Protein AF-A0A6A6NEJ1-F1 (afdb_monomer_lite)

Sequence (328 aa):
MEPLTYTPPGTFCGCVWPIQVKLCLGVVTCSFFTLVTELAEEIATSVAVNHSQVRIMGTNAASQQLEKSTVLINLVPLGVKFSDTTALSIYKKFWNRQVLIKASLFGTYKVLYVHYPGLPPSPPSPLSISTIDDEPYPGRDNNGRTDKPLGVDAPRRKKDSLGGSMMAVIILSSFTALVICMAVAWLFLLKCRNCVHQPLQVPQASVTSPAKPSGTAGPVIFGGIPSSSSMSFSSGAMTYAGSAKVFTLNDIERATNEFDSSRILGKGGFGVVYSGQLDDGRKVAVKVLKRDDQHGSREFLAEVEMLGRLHHRNLVKLTGFCTGISAA

Organism: Hevea brasiliensis (NCBI:txid3981)

Structure (mmCIF, N/CA/C/O backbone):
data_AF-A0A6A6NEJ1-F1
#
_entry.id   AF-A0A6A6NEJ1-F1
#
loop_
_atom_site.group_PDB
_atom_site.id
_atom_site.type_symbol
_atom_site.label_atom_id
_atom_site.label_alt_id
_atom_site.label_comp_id
_atom_site.label_asym_id
_atom_site.label_entity_id
_atom_site.label_seq_id
_atom_site.pdbx_PDB_ins_code
_atom_site.Cartn_x
_atom_site.Cartn_y
_atom_site.Cartn_z
_atom_site.occupancy
_atom_site.B_iso_or_equiv
_atom_site.auth_seq_id
_atom_site.auth_comp_id
_atom_site.auth_asym_id
_atom_site.auth_atom_id
_atom_site.pdbx_PDB_model_num
ATOM 1 N N . MET A 1 1 ? 2.870 -21.693 -8.774 1.00 45.59 1 MET A N 1
ATOM 2 C CA . MET A 1 1 ? 2.208 -20.980 -9.890 1.00 45.59 1 MET A CA 1
ATOM 3 C C . MET A 1 1 ? 3.005 -19.729 -10.179 1.00 45.59 1 MET A C 1
ATOM 5 O O . MET A 1 1 ? 3.433 -19.070 -9.241 1.00 45.59 1 MET A O 1
ATOM 9 N N . GLU A 1 2 ? 3.269 -19.440 -11.442 1.00 55.91 2 GLU A N 1
ATOM 10 C CA . GLU A 1 2 ? 4.062 -18.274 -11.815 1.00 55.91 2 GLU A CA 1
ATOM 11 C C . GLU A 1 2 ? 3.201 -16.991 -11.740 1.00 55.91 2 GLU A C 1
ATOM 13 O O . GLU A 1 2 ? 2.003 -17.060 -12.030 1.00 55.91 2 GLU A O 1
ATOM 18 N N . PRO A 1 3 ? 3.735 -15.832 -11.300 1.00 64.38 3 PRO A N 1
ATOM 19 C CA . PRO A 1 3 ? 2.895 -14.684 -10.969 1.00 64.38 3 PRO A CA 1
ATOM 20 C C . PRO A 1 3 ? 2.401 -13.965 -12.231 1.00 64.38 3 PRO A C 1
ATOM 22 O O . PRO A 1 3 ? 3.139 -13.222 -12.875 1.00 64.38 3 PRO A O 1
ATOM 25 N N . LEU A 1 4 ? 1.123 -14.152 -12.553 1.00 79.56 4 LEU A N 1
ATOM 26 C CA . LEU A 1 4 ? 0.417 -13.428 -13.610 1.00 79.56 4 LEU A CA 1
ATOM 27 C C . LEU A 1 4 ? -0.312 -12.198 -13.047 1.00 79.56 4 LEU A C 1
ATOM 29 O O . LEU A 1 4 ? -0.742 -12.184 -11.894 1.00 79.56 4 LEU A O 1
ATOM 33 N N . THR A 1 5 ? -0.482 -11.164 -13.874 1.00 83.06 5 THR A N 1
ATOM 34 C CA . THR A 1 5 ? -1.318 -9.989 -13.568 1.00 83.06 5 THR A CA 1
ATOM 35 C C . THR A 1 5 ? -2.204 -9.621 -14.756 1.00 83.06 5 THR A C 1
ATOM 37 O O . THR A 1 5 ? -1.945 -10.044 -15.879 1.00 83.06 5 THR A O 1
ATOM 40 N N . TYR A 1 6 ? -3.242 -8.818 -14.531 1.00 83.19 6 TYR A N 1
ATOM 41 C CA . TYR A 1 6 ? -4.135 -8.357 -15.595 1.00 83.19 6 TYR A CA 1
ATOM 42 C C . TYR A 1 6 ? -3.485 -7.277 -16.465 1.00 83.19 6 TYR A C 1
ATOM 44 O O . TYR A 1 6 ? -2.701 -6.453 -15.977 1.00 83.19 6 TYR A O 1
ATOM 52 N N . THR A 1 7 ? -3.865 -7.244 -17.740 1.00 82.88 7 THR A N 1
ATOM 53 C CA . THR A 1 7 ? -3.434 -6.223 -18.699 1.00 82.88 7 THR A CA 1
ATOM 54 C C . THR A 1 7 ? -3.785 -4.785 -18.262 1.00 82.88 7 THR A C 1
ATOM 56 O O . THR A 1 7 ? -4.679 -4.562 -17.432 1.00 82.88 7 THR A O 1
ATOM 59 N N . PRO A 1 8 ? -3.059 -3.763 -18.759 1.00 81.31 8 PRO A N 1
AT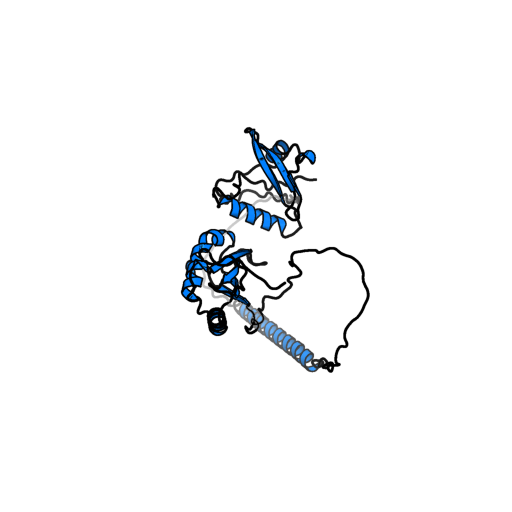OM 60 C CA . PRO A 1 8 ? -3.349 -2.361 -18.459 1.00 81.31 8 PRO A CA 1
ATOM 61 C C . PRO A 1 8 ? -4.727 -1.913 -18.983 1.00 81.31 8 PRO A C 1
ATOM 63 O O . PRO A 1 8 ? -5.197 -2.435 -19.999 1.00 81.31 8 PRO A O 1
ATOM 66 N N . PRO A 1 9 ? -5.366 -0.907 -18.354 1.00 78.44 9 PRO A N 1
ATOM 67 C CA . PRO A 1 9 ? -6.593 -0.312 -18.882 1.00 78.44 9 PRO A CA 1
ATOM 68 C C . PRO A 1 9 ? -6.420 0.160 -20.335 1.00 78.44 9 PRO A C 1
ATOM 70 O O . PRO A 1 9 ? -5.394 0.748 -20.673 1.00 78.44 9 PRO A O 1
ATOM 73 N N . GLY A 1 10 ? -7.424 -0.085 -21.184 1.00 77.12 10 GLY A N 1
ATOM 74 C CA . GLY A 1 10 ? -7.401 0.301 -22.604 1.00 77.12 10 GLY A CA 1
ATOM 75 C C . GLY A 1 10 ? -6.749 -0.715 -23.552 1.00 77.12 10 GLY A C 1
ATOM 76 O O . GLY A 1 10 ? -6.555 -0.404 -24.722 1.00 77.12 10 GLY A O 1
ATOM 77 N N . THR A 1 11 ? -6.427 -1.922 -23.074 1.00 79.81 11 THR A N 1
ATOM 78 C CA . THR A 1 11 ? -5.895 -3.032 -23.890 1.00 79.81 11 THR A CA 1
ATOM 79 C C . THR A 1 11 ? -6.808 -4.265 -23.829 1.00 79.81 11 THR A C 1
ATOM 81 O O . THR A 1 11 ? -7.808 -4.268 -23.108 1.00 79.81 11 THR A O 1
ATOM 84 N N . PHE A 1 12 ? -6.497 -5.315 -24.599 1.00 81.38 12 PHE A N 1
ATOM 85 C CA . PHE A 1 12 ? -7.250 -6.575 -24.562 1.00 81.38 12 PHE A CA 1
ATOM 86 C C . PHE A 1 12 ? -7.199 -7.210 -23.168 1.00 81.38 12 PHE A C 1
ATOM 88 O O . PHE A 1 12 ? -6.154 -7.201 -22.521 1.00 81.38 12 PHE A O 1
ATOM 95 N N . CYS A 1 13 ? -8.314 -7.779 -22.703 1.00 82.69 13 CYS A N 1
ATOM 96 C CA . CYS A 1 13 ? -8.359 -8.478 -21.420 1.00 82.69 13 CYS A CA 1
ATOM 97 C C . CYS A 1 13 ? -7.486 -9.738 -21.480 1.00 82.69 13 CYS A C 1
ATOM 99 O O . CYS A 1 13 ? -7.646 -10.566 -22.376 1.00 82.69 13 CYS A O 1
ATOM 101 N N . GLY A 1 14 ? -6.562 -9.883 -20.534 1.00 82.88 14 GLY A N 1
ATOM 102 C CA . GLY A 1 14 ? -5.706 -11.057 -20.460 1.00 82.88 14 GLY A CA 1
ATOM 103 C C . GLY A 1 14 ? -4.799 -11.053 -19.240 1.00 82.88 14 GLY A C 1
ATOM 104 O O . GLY A 1 14 ? -4.699 -10.059 -18.516 1.00 82.88 14 GLY A O 1
ATOM 105 N N . CYS A 1 15 ? -4.133 -12.185 -19.038 1.00 86.88 15 CYS A N 1
ATOM 106 C CA . CYS A 1 15 ? -3.092 -12.359 -18.036 1.00 86.88 15 CYS A CA 1
ATOM 107 C C . CYS A 1 15 ? -1.723 -12.197 -18.698 1.00 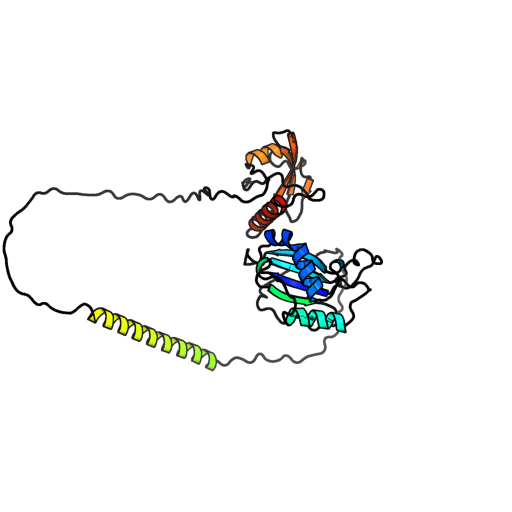86.88 15 CYS A C 1
ATOM 109 O O . CYS A 1 15 ? -1.441 -12.821 -19.720 1.00 86.88 15 CYS A O 1
ATOM 111 N N . VAL A 1 16 ? -0.874 -11.365 -18.109 1.00 90.44 16 VAL A N 1
ATOM 112 C CA . VAL A 1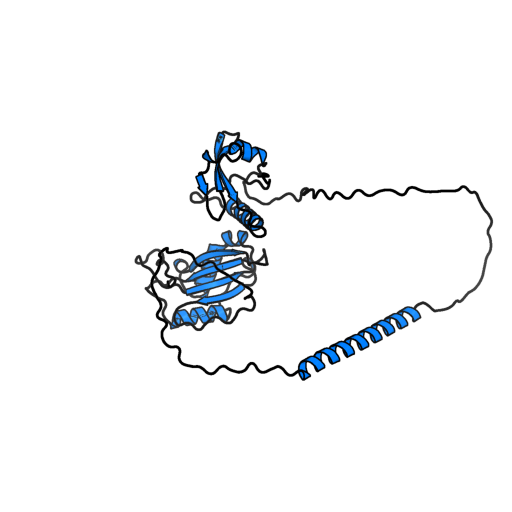 16 ? 0.465 -11.051 -18.607 1.00 90.44 16 VAL A CA 1
ATOM 113 C C . VAL A 1 16 ? 1.500 -11.197 -17.508 1.00 90.44 16 VAL A C 1
ATOM 115 O O . VAL A 1 16 ? 1.181 -11.223 -16.318 1.00 90.44 16 VAL A O 1
ATOM 118 N N . TRP A 1 17 ? 2.754 -11.257 -17.934 1.00 89.06 17 TRP A N 1
ATOM 119 C CA . TRP A 1 17 ? 3.913 -11.384 -17.068 1.00 89.06 17 TRP A CA 1
ATOM 120 C C . TRP A 1 17 ? 4.460 -10.013 -16.672 1.00 89.06 17 TRP A C 1
ATOM 122 O O . TRP A 1 17 ? 5.022 -9.323 -17.531 1.00 89.06 17 TRP A O 1
ATOM 132 N N . PRO A 1 18 ? 4.317 -9.587 -15.404 1.00 94.69 18 PRO A N 1
ATOM 133 C CA . PRO A 1 18 ? 4.895 -8.334 -14.962 1.00 94.69 18 PRO A CA 1
ATOM 134 C C . PRO A 1 18 ? 6.376 -8.494 -14.613 1.00 94.69 18 PRO A C 1
ATOM 136 O O . PRO A 1 18 ? 6.803 -9.535 -14.115 1.00 94.69 18 PRO A O 1
ATOM 139 N N . ILE A 1 19 ? 7.149 -7.421 -14.781 1.00 95.62 19 ILE A N 1
ATOM 140 C CA . ILE A 1 19 ? 8.431 -7.295 -14.078 1.00 95.62 19 ILE A CA 1
ATOM 141 C C . ILE A 1 19 ? 8.099 -6.888 -12.645 1.00 95.62 19 ILE A C 1
ATOM 143 O O . ILE A 1 19 ? 7.526 -5.819 -12.417 1.00 95.62 19 ILE A O 1
ATOM 147 N N . GLN A 1 20 ? 8.446 -7.743 -11.688 1.00 95.38 20 GLN A N 1
ATOM 148 C CA . GLN A 1 20 ? 8.229 -7.485 -10.271 1.00 95.38 20 GLN A CA 1
ATOM 149 C C . GLN A 1 20 ? 9.443 -6.772 -9.691 1.00 95.38 20 GLN A C 1
ATOM 151 O O . GLN A 1 20 ? 10.573 -7.252 -9.789 1.00 95.38 20 GLN A O 1
ATOM 156 N N . VAL A 1 21 ? 9.210 -5.632 -9.056 1.00 95.94 21 VAL A N 1
ATOM 157 C CA . VAL A 1 21 ? 10.248 -4.835 -8.409 1.00 95.94 21 VAL A CA 1
ATOM 158 C C . VAL A 1 21 ? 9.853 -4.621 -6.961 1.00 95.94 21 VAL A C 1
ATOM 160 O O . VAL A 1 21 ? 8.751 -4.156 -6.676 1.00 95.94 21 VAL A O 1
ATOM 163 N N . LYS A 1 22 ? 10.762 -4.929 -6.036 1.00 94.38 22 LYS A N 1
ATOM 164 C CA . LYS A 1 22 ? 10.563 -4.643 -4.614 1.00 94.38 22 LYS A CA 1
ATOM 165 C C . LYS A 1 22 ? 11.576 -3.609 -4.155 1.00 94.38 22 LYS A C 1
ATOM 167 O O . LYS A 1 22 ? 12.785 -3.833 -4.242 1.00 94.38 22 LYS A O 1
ATOM 172 N N . LEU A 1 23 ? 11.077 -2.476 -3.674 1.00 94.69 23 LEU A N 1
ATOM 173 C CA . LEU A 1 23 ? 11.882 -1.352 -3.200 1.00 94.69 23 LEU A CA 1
ATOM 174 C C . LEU A 1 23 ? 11.705 -1.169 -1.695 1.00 94.69 23 LEU A C 1
ATOM 176 O O . LEU A 1 23 ? 10.623 -1.385 -1.163 1.00 94.69 23 LEU A O 1
ATOM 180 N N . CYS A 1 24 ? 12.759 -0.735 -1.016 1.00 92.81 24 CYS A N 1
ATOM 181 C CA . CYS A 1 24 ? 12.710 -0.203 0.341 1.00 92.81 24 CYS A CA 1
ATOM 182 C C . CYS A 1 24 ? 12.915 1.312 0.249 1.00 92.81 24 CYS A C 1
ATOM 184 O O . CYS A 1 24 ? 13.959 1.752 -0.234 1.00 92.81 24 CYS A O 1
ATOM 186 N N . LEU A 1 25 ? 11.918 2.087 0.665 1.00 93.06 25 LEU A N 1
ATOM 187 C CA . LEU A 1 25 ? 11.886 3.548 0.638 1.00 93.06 25 LEU A CA 1
ATOM 188 C C . LEU A 1 25 ? 12.082 4.109 2.050 1.00 93.06 25 LEU A C 1
ATOM 190 O O . LEU A 1 25 ? 11.656 3.494 3.028 1.00 93.06 25 LEU A O 1
ATOM 194 N N . GLY A 1 26 ? 12.684 5.291 2.149 1.00 90.38 26 GLY A N 1
ATOM 195 C CA . GLY A 1 26 ? 12.891 6.040 3.392 1.00 90.38 26 GLY A CA 1
ATOM 196 C C . GLY A 1 26 ? 11.690 6.893 3.796 1.00 90.38 26 GLY A C 1
ATOM 197 O O . GLY A 1 26 ? 11.873 8.031 4.212 1.00 90.38 26 GLY A O 1
ATOM 198 N N . VAL A 1 27 ? 10.480 6.371 3.607 1.00 87.88 27 VAL A N 1
ATOM 199 C CA . VAL A 1 27 ? 9.219 7.019 3.981 1.00 87.88 27 VAL A CA 1
ATOM 200 C C . VAL A 1 27 ? 8.386 6.050 4.813 1.00 87.88 27 VAL A C 1
ATOM 202 O O . VAL A 1 27 ? 8.400 4.840 4.565 1.00 87.88 27 VAL A O 1
ATOM 205 N N . VAL A 1 28 ? 7.647 6.571 5.792 1.00 83.50 28 VAL A N 1
ATOM 206 C CA . VAL A 1 28 ? 6.709 5.794 6.615 1.00 83.50 28 VAL A CA 1
ATOM 207 C C . VAL A 1 28 ? 5.537 5.314 5.749 1.00 83.50 28 VAL A C 1
ATOM 209 O O . VAL A 1 28 ? 5.102 6.000 4.823 1.00 83.50 28 VAL A O 1
ATOM 212 N N . THR A 1 29 ? 5.005 4.129 6.044 1.00 80.19 29 THR A N 1
ATOM 213 C CA . THR A 1 29 ? 4.006 3.446 5.200 1.00 80.19 29 THR A CA 1
ATOM 214 C C . THR A 1 29 ? 2.701 4.219 5.072 1.00 80.19 29 THR A C 1
ATOM 216 O O . THR A 1 29 ? 2.117 4.261 3.996 1.00 80.19 29 THR A O 1
ATOM 219 N N . CYS A 1 30 ? 2.280 4.894 6.135 1.00 71.81 30 CYS A N 1
ATOM 220 C CA . CYS A 1 30 ? 1.098 5.747 6.156 1.00 71.81 30 CYS A CA 1
ATOM 221 C C . CYS A 1 30 ? 1.202 6.951 5.201 1.00 71.81 30 CYS A C 1
ATOM 223 O O . CYS A 1 30 ? 0.263 7.221 4.455 1.00 71.81 30 CYS A O 1
ATOM 225 N N . SER A 1 31 ? 2.343 7.645 5.188 1.00 79.50 31 SER A N 1
ATOM 226 C CA . SER A 1 31 ? 2.607 8.787 4.307 1.00 79.50 31 SER A CA 1
ATOM 227 C C . SER A 1 31 ? 2.804 8.346 2.864 1.00 79.50 31 SER A C 1
ATOM 229 O O . SER A 1 31 ? 2.493 9.084 1.938 1.00 79.50 31 SER A O 1
ATOM 231 N N . PHE A 1 32 ? 3.287 7.122 2.651 1.00 86.12 32 PHE A N 1
ATOM 232 C CA . PHE A 1 32 ? 3.451 6.589 1.308 1.00 86.12 32 PHE A CA 1
ATOM 233 C C . PHE A 1 32 ? 2.122 6.484 0.544 1.00 86.12 32 PHE A C 1
ATOM 235 O O . PHE A 1 32 ? 2.110 6.709 -0.663 1.00 86.12 32 PHE A O 1
ATOM 242 N N . PHE A 1 33 ? 1.002 6.182 1.211 1.00 80.38 33 PHE A N 1
ATOM 243 C CA . PHE A 1 33 ? -0.292 6.023 0.531 1.00 80.38 33 PHE A CA 1
ATOM 244 C C . PHE A 1 33 ? -0.736 7.275 -0.232 1.00 80.38 33 PHE A C 1
ATOM 246 O O . PHE A 1 33 ? -1.392 7.152 -1.263 1.00 80.38 33 PHE A O 1
ATOM 253 N N . THR A 1 34 ? -0.349 8.467 0.231 1.00 83.69 34 THR A N 1
ATOM 254 C CA . THR A 1 34 ? -0.645 9.726 -0.467 1.00 83.69 34 THR A CA 1
ATOM 255 C C . THR A 1 34 ? 0.334 10.032 -1.600 1.00 83.69 34 THR A C 1
ATOM 257 O O . THR A 1 34 ? 0.112 10.996 -2.313 1.00 83.69 34 THR A O 1
ATOM 260 N N . LEU A 1 35 ? 1.406 9.245 -1.747 1.00 90.25 35 LEU A N 1
ATOM 261 C CA . LEU A 1 35 ? 2.489 9.432 -2.722 1.00 90.25 35 LEU A CA 1
ATOM 262 C C . LEU A 1 35 ? 2.535 8.318 -3.786 1.00 90.25 35 LEU A C 1
ATOM 264 O O . LEU A 1 35 ? 3.505 8.192 -4.537 1.00 90.25 35 LEU A O 1
ATOM 268 N N . VAL A 1 36 ? 1.525 7.443 -3.810 1.00 91.38 36 VAL A N 1
ATOM 269 C CA . VAL A 1 36 ? 1.462 6.272 -4.702 1.00 91.38 36 VAL A CA 1
ATOM 270 C C . VAL A 1 36 ? 1.506 6.690 -6.172 1.00 91.38 36 VAL A C 1
ATOM 272 O O . VAL A 1 36 ? 2.217 6.067 -6.962 1.00 91.38 36 VAL A O 1
ATOM 275 N N . THR A 1 37 ? 0.758 7.734 -6.531 1.00 92.25 37 THR A N 1
ATOM 276 C CA . THR A 1 37 ? 0.656 8.236 -7.907 1.00 92.25 37 THR A CA 1
ATOM 277 C C . THR A 1 37 ? 1.977 8.855 -8.352 1.00 92.25 37 THR A C 1
ATOM 279 O O . THR A 1 37 ? 2.480 8.548 -9.428 1.00 92.25 37 THR A O 1
ATOM 282 N N . GLU A 1 38 ? 2.589 9.651 -7.480 1.00 94.94 38 GLU A N 1
ATOM 283 C CA . GLU A 1 38 ? 3.869 10.314 -7.704 1.00 94.94 38 GLU A CA 1
ATOM 284 C C . GLU A 1 38 ? 4.987 9.285 -7.900 1.00 94.94 38 GLU A C 1
ATOM 286 O O . GLU A 1 38 ? 5.781 9.407 -8.831 1.00 94.94 38 GLU A O 1
ATOM 291 N N . LEU A 1 39 ? 5.025 8.223 -7.080 1.00 95.56 39 LEU A N 1
ATOM 292 C CA . LEU A 1 39 ? 6.002 7.148 -7.268 1.00 95.56 39 LEU A CA 1
ATOM 293 C C . LEU A 1 39 ? 5.792 6.448 -8.616 1.00 95.56 39 LEU A C 1
ATOM 295 O O . LEU A 1 39 ? 6.761 6.149 -9.318 1.00 95.56 39 LEU A O 1
ATOM 299 N N . ALA A 1 40 ? 4.539 6.148 -8.964 1.00 95.81 40 ALA A N 1
ATOM 300 C CA . ALA A 1 40 ? 4.218 5.474 -10.214 1.00 95.81 40 ALA A CA 1
ATOM 301 C C . ALA A 1 40 ? 4.654 6.308 -11.430 1.00 95.81 40 ALA A C 1
ATOM 303 O O . ALA A 1 40 ? 5.238 5.757 -12.363 1.00 95.81 40 ALA A O 1
ATOM 304 N N . GLU A 1 41 ? 4.449 7.626 -11.394 1.00 96.00 41 GLU A N 1
ATOM 305 C CA . GLU A 1 41 ? 4.878 8.570 -12.430 1.00 96.00 41 GLU A CA 1
ATOM 306 C C . GLU A 1 41 ? 6.408 8.665 -12.554 1.00 96.00 41 GLU A C 1
ATOM 308 O O . GLU A 1 41 ? 6.951 8.590 -13.663 1.00 96.00 41 GLU A O 1
ATOM 313 N N . GLU A 1 42 ? 7.122 8.762 -11.431 1.00 96.19 42 GLU A N 1
ATOM 314 C CA . GLU A 1 42 ? 8.589 8.829 -11.406 1.00 96.19 42 GLU A CA 1
ATOM 315 C C . GLU A 1 42 ? 9.235 7.550 -11.959 1.00 96.19 42 GLU A C 1
ATOM 317 O O . GLU A 1 42 ? 10.175 7.604 -12.765 1.00 96.19 42 GLU A O 1
ATOM 322 N N . ILE A 1 43 ? 8.687 6.388 -11.591 1.00 97.12 43 ILE A N 1
ATOM 323 C CA . ILE A 1 43 ? 9.120 5.096 -12.126 1.00 97.12 43 ILE A CA 1
ATOM 324 C C . ILE A 1 43 ? 8.802 5.003 -13.618 1.00 97.12 43 ILE A C 1
ATOM 326 O O . ILE A 1 43 ? 9.695 4.652 -14.391 1.00 97.12 43 ILE A O 1
ATOM 330 N N . ALA A 1 44 ? 7.570 5.330 -14.027 1.00 96.69 44 ALA A N 1
ATOM 331 C CA . ALA A 1 44 ? 7.125 5.266 -15.420 1.00 96.69 44 ALA A CA 1
ATOM 332 C C . ALA A 1 44 ? 8.048 6.081 -16.335 1.00 96.69 44 ALA A C 1
ATOM 334 O O . ALA A 1 44 ? 8.579 5.561 -17.321 1.00 96.69 44 ALA A O 1
ATOM 335 N N . THR A 1 45 ? 8.330 7.320 -15.932 1.00 96.69 45 THR A N 1
ATOM 336 C CA . THR A 1 45 ? 9.229 8.237 -16.640 1.00 96.69 45 THR A CA 1
ATOM 337 C C . THR A 1 45 ? 10.650 7.677 -16.715 1.00 96.69 45 THR A C 1
ATOM 339 O O . THR A 1 45 ? 11.246 7.616 -17.790 1.00 96.69 45 THR A O 1
ATOM 342 N N . SER A 1 46 ? 11.189 7.191 -15.594 1.00 95.62 46 SER A N 1
ATOM 343 C CA . SER A 1 46 ? 12.562 6.677 -15.526 1.00 95.62 46 SER A CA 1
ATOM 344 C C . SER A 1 46 ? 12.786 5.417 -16.369 1.00 95.62 46 SER A C 1
ATOM 346 O O . SER A 1 46 ? 13.837 5.245 -17.000 1.00 95.62 46 SER A O 1
ATOM 348 N N . VAL A 1 47 ? 11.811 4.507 -16.393 1.00 96.19 47 VAL A N 1
ATOM 349 C CA . VAL A 1 47 ? 11.896 3.248 -17.150 1.00 96.19 47 VAL A CA 1
ATOM 350 C C . VAL A 1 47 ? 11.341 3.358 -18.573 1.00 96.19 47 VAL A C 1
ATOM 352 O O . VAL A 1 47 ? 11.505 2.410 -19.335 1.00 96.19 47 VAL A O 1
ATOM 355 N N . ALA A 1 48 ? 10.817 4.527 -18.960 1.00 94.81 48 ALA A N 1
ATOM 356 C CA . ALA A 1 48 ? 10.226 4.819 -20.267 1.00 94.81 48 ALA A CA 1
ATOM 357 C C . ALA A 1 48 ? 9.027 3.913 -20.612 1.00 94.81 48 ALA A C 1
ATOM 359 O O . ALA A 1 48 ? 8.963 3.320 -21.688 1.00 94.81 48 ALA A O 1
ATOM 360 N N . VAL A 1 49 ? 8.080 3.800 -19.679 1.00 94.50 49 VAL A N 1
ATOM 361 C CA . VAL A 1 49 ? 6.783 3.131 -19.880 1.00 94.50 49 VAL A CA 1
ATOM 362 C C . VAL A 1 49 ? 5.644 4.093 -19.547 1.00 94.50 49 VAL A C 1
ATOM 364 O O . VAL A 1 49 ? 5.859 5.110 -18.892 1.00 94.50 49 VAL A O 1
ATOM 367 N N . ASN A 1 50 ? 4.420 3.778 -19.968 1.00 93.19 50 ASN A N 1
ATOM 368 C CA . ASN A 1 50 ? 3.262 4.600 -19.620 1.00 93.19 50 ASN A CA 1
ATOM 369 C C . ASN A 1 50 ? 2.908 4.467 -18.133 1.00 93.19 50 ASN A C 1
ATOM 371 O O . ASN A 1 50 ? 3.060 3.397 -17.545 1.00 93.19 50 ASN A O 1
ATOM 375 N N . HIS A 1 51 ? 2.331 5.516 -17.540 1.00 91.56 51 HIS A N 1
ATOM 376 C CA . HIS A 1 51 ? 1.856 5.481 -16.150 1.00 91.56 51 HIS A CA 1
ATOM 377 C C . HIS A 1 51 ? 0.884 4.312 -15.888 1.00 91.56 51 HIS A C 1
ATOM 379 O O . HIS A 1 51 ? 0.974 3.640 -14.866 1.00 91.56 51 HIS A O 1
ATOM 385 N N . SER A 1 52 ? 0.010 3.983 -16.850 1.00 90.44 52 SER A N 1
ATOM 386 C CA . SER A 1 52 ? -0.930 2.848 -16.761 1.00 90.44 52 SER A CA 1
ATOM 387 C C . SER A 1 52 ? -0.260 1.469 -16.660 1.00 90.44 52 SER A C 1
ATOM 389 O O . SER A 1 52 ? -0.912 0.491 -16.286 1.00 90.44 52 SER A O 1
ATOM 391 N N . GLN A 1 53 ? 1.031 1.381 -16.988 1.00 94.12 53 GLN A N 1
ATOM 392 C CA . GLN A 1 53 ? 1.835 0.167 -16.906 1.00 94.12 53 GLN A CA 1
ATOM 393 C C . GLN A 1 53 ? 2.548 0.012 -15.560 1.00 94.12 53 GLN A C 1
ATOM 395 O O . GLN A 1 53 ? 3.140 -1.037 -15.327 1.00 94.12 53 GLN A O 1
ATOM 400 N N . VAL A 1 54 ? 2.507 1.006 -14.670 1.00 96.25 54 VAL A N 1
ATOM 401 C CA . VAL A 1 54 ? 3.114 0.917 -13.337 1.00 96.25 54 VAL A CA 1
ATOM 402 C C . VAL A 1 54 ? 2.017 0.694 -12.306 1.00 96.25 54 VAL A C 1
ATOM 404 O O . VAL A 1 54 ? 1.140 1.532 -12.118 1.00 96.25 54 VAL A O 1
ATOM 407 N N . ARG A 1 55 ? 2.053 -0.453 -11.624 1.00 92.56 55 ARG A N 1
ATOM 408 C CA . ARG A 1 55 ? 1.089 -0.794 -10.574 1.00 92.56 55 ARG A CA 1
ATOM 409 C C . ARG A 1 55 ? 1.789 -0.983 -9.242 1.00 92.56 55 ARG A C 1
ATOM 411 O O . ARG A 1 55 ? 2.612 -1.883 -9.090 1.00 92.56 55 ARG A O 1
ATOM 418 N N . ILE A 1 56 ? 1.417 -0.168 -8.265 1.00 93.62 56 ILE A N 1
ATOM 419 C CA . ILE A 1 56 ? 1.830 -0.353 -6.876 1.00 93.62 56 ILE A CA 1
ATOM 420 C C . ILE A 1 56 ? 0.907 -1.406 -6.255 1.00 93.62 56 ILE A C 1
ATOM 422 O O . ILE A 1 56 ? -0.284 -1.165 -6.086 1.00 93.62 56 ILE A O 1
ATOM 426 N N . MET A 1 57 ? 1.443 -2.594 -5.973 1.00 86.81 57 MET A N 1
ATOM 427 C CA . MET A 1 57 ? 0.659 -3.749 -5.513 1.00 86.81 57 MET A CA 1
ATOM 428 C C . MET A 1 57 ? 0.393 -3.723 -4.010 1.00 86.81 57 MET A C 1
ATOM 430 O O . MET A 1 57 ? -0.575 -4.312 -3.542 1.00 86.81 57 MET A O 1
ATOM 434 N N . GLY A 1 58 ? 1.257 -3.055 -3.251 1.00 83.06 58 GLY A N 1
ATOM 435 C CA . GLY A 1 58 ? 1.101 -2.922 -1.813 1.00 83.06 58 GLY A CA 1
ATOM 436 C C . GLY A 1 58 ? 2.367 -2.430 -1.138 1.00 83.06 58 GLY A C 1
ATOM 437 O O . GLY A 1 58 ? 3.453 -2.406 -1.733 1.00 83.06 58 GLY A O 1
ATOM 438 N N . THR A 1 59 ? 2.207 -2.053 0.124 1.00 81.50 59 THR A N 1
ATOM 439 C CA . THR A 1 59 ? 3.285 -1.593 0.989 1.00 81.50 59 THR A CA 1
ATOM 440 C C . THR A 1 59 ? 3.238 -2.283 2.332 1.00 81.50 59 THR A C 1
ATOM 442 O O . THR A 1 59 ? 2.173 -2.601 2.850 1.00 81.50 59 THR A O 1
ATOM 445 N N . ASN A 1 60 ? 4.413 -2.520 2.900 1.00 77.19 60 ASN A N 1
ATOM 446 C CA . ASN A 1 60 ? 4.547 -3.017 4.256 1.00 77.19 60 ASN A CA 1
ATOM 447 C C . ASN A 1 60 ? 5.626 -2.211 4.975 1.00 77.19 60 ASN A C 1
ATOM 449 O O . ASN A 1 60 ? 6.644 -1.861 4.371 1.00 77.19 60 ASN A O 1
ATOM 453 N N . ALA A 1 61 ? 5.436 -1.930 6.259 1.00 70.88 61 ALA A N 1
ATOM 454 C CA . ALA A 1 61 ? 6.479 -1.274 7.035 1.00 70.88 61 ALA A CA 1
ATOM 455 C C . ALA A 1 61 ? 7.666 -2.241 7.185 1.00 70.88 61 ALA A C 1
ATOM 457 O O . ALA A 1 61 ? 7.485 -3.428 7.476 1.00 70.88 61 ALA A O 1
ATOM 458 N N . ALA A 1 62 ? 8.882 -1.749 6.945 1.00 61.59 62 ALA A N 1
ATOM 459 C CA . ALA A 1 62 ? 10.084 -2.563 7.058 1.00 61.59 62 ALA A CA 1
ATOM 460 C C . ALA A 1 62 ? 10.197 -3.079 8.500 1.00 61.59 62 ALA A C 1
ATOM 462 O O . ALA A 1 62 ? 10.057 -2.311 9.452 1.00 61.59 62 ALA A O 1
ATOM 463 N N . SER A 1 63 ? 10.420 -4.382 8.652 1.00 56.91 63 SER A N 1
ATOM 464 C CA . SER A 1 63 ? 10.246 -5.176 9.880 1.00 56.91 63 SER A CA 1
ATOM 465 C C . SER A 1 63 ? 10.949 -4.657 11.144 1.00 56.91 63 SER A C 1
ATOM 467 O O . SER A 1 63 ? 10.633 -5.120 12.233 1.00 56.91 63 SER A O 1
ATOM 469 N N . GLN A 1 64 ? 11.870 -3.694 11.038 1.00 52.06 64 GLN A N 1
ATOM 470 C CA . GLN A 1 64 ? 12.636 -3.156 12.171 1.00 52.06 64 GLN A CA 1
ATOM 471 C C . GLN A 1 64 ? 12.718 -1.619 12.218 1.00 52.06 64 GLN A C 1
ATOM 473 O O . GLN A 1 64 ? 13.296 -1.071 13.151 1.00 52.06 64 GLN A O 1
ATOM 478 N N . GLN A 1 65 ? 12.169 -0.900 11.233 1.00 55.84 65 GLN A N 1
ATOM 479 C CA . GLN A 1 65 ? 12.263 0.564 11.159 1.00 55.84 65 GLN A CA 1
ATOM 480 C C . GLN A 1 65 ? 10.918 1.132 10.701 1.00 55.84 65 GLN A C 1
ATOM 482 O O . GLN A 1 65 ? 10.601 1.059 9.515 1.00 55.84 65 GLN A O 1
ATOM 487 N N . LEU A 1 66 ? 10.141 1.716 11.628 1.00 59.91 66 LEU A N 1
ATOM 488 C CA . LEU A 1 66 ? 8.863 2.384 11.315 1.00 59.91 66 LEU A CA 1
ATOM 489 C C . LEU A 1 66 ? 9.018 3.484 10.250 1.00 59.91 66 LEU A C 1
ATOM 491 O O . LEU A 1 66 ? 8.055 3.837 9.585 1.00 59.91 66 LEU A O 1
ATOM 495 N N . GLU A 1 67 ? 10.230 3.991 10.051 1.00 70.31 67 GLU A N 1
ATOM 496 C CA . GLU A 1 67 ? 10.552 5.055 9.100 1.00 70.31 67 GLU A CA 1
ATOM 497 C C . GLU A 1 67 ? 10.761 4.576 7.657 1.00 70.31 67 GLU A C 1
ATOM 499 O O . GLU A 1 67 ? 11.039 5.387 6.774 1.00 70.31 67 GLU A O 1
ATOM 504 N N . LYS A 1 68 ? 10.661 3.266 7.394 1.00 84.00 68 LYS A N 1
ATOM 505 C CA . LYS A 1 68 ? 10.881 2.705 6.058 1.00 84.00 68 LYS A CA 1
ATOM 506 C C . LYS A 1 68 ? 9.717 1.861 5.583 1.00 84.00 68 LYS A C 1
ATOM 508 O O . LYS A 1 68 ? 9.140 1.074 6.331 1.00 84.00 68 LYS A O 1
ATOM 513 N N . SER A 1 69 ? 9.456 1.950 4.286 1.00 87.50 69 SER A N 1
ATOM 514 C CA . SER A 1 69 ? 8.384 1.216 3.620 1.00 87.50 69 SER A CA 1
ATOM 515 C C . SER A 1 69 ? 8.940 0.318 2.542 1.00 87.50 69 SER A C 1
ATOM 517 O O . SER A 1 69 ? 9.703 0.747 1.682 1.00 87.50 69 SER A O 1
ATOM 519 N N . THR A 1 70 ? 8.531 -0.940 2.572 1.00 90.62 70 THR A N 1
ATOM 520 C CA . THR A 1 70 ? 8.801 -1.889 1.504 1.00 90.62 70 THR A CA 1
ATOM 521 C C . THR A 1 70 ? 7.622 -1.899 0.545 1.00 90.62 70 THR A C 1
ATOM 523 O O . THR A 1 70 ? 6.506 -2.192 0.958 1.00 90.62 70 THR A O 1
ATOM 526 N N . VAL A 1 71 ? 7.867 -1.587 -0.723 1.00 93.38 71 VAL A N 1
ATOM 527 C CA . VAL A 1 71 ? 6.848 -1.424 -1.765 1.00 93.38 71 VAL A CA 1
ATOM 528 C C . VAL A 1 71 ? 7.040 -2.495 -2.830 1.00 93.38 71 VAL A C 1
ATOM 530 O O . VAL A 1 71 ? 8.154 -2.671 -3.329 1.00 93.38 71 VAL A O 1
ATOM 533 N N . LEU A 1 72 ? 5.964 -3.203 -3.176 1.00 93.94 72 LEU A N 1
ATOM 534 C CA . LEU A 1 72 ? 5.930 -4.129 -4.308 1.00 93.94 72 LEU A CA 1
ATOM 535 C C . LEU A 1 72 ? 5.306 -3.439 -5.522 1.00 93.94 72 LEU A C 1
ATOM 537 O O . LEU A 1 72 ? 4.201 -2.903 -5.441 1.00 93.94 72 LEU A O 1
ATOM 541 N N . ILE A 1 73 ? 6.010 -3.477 -6.648 1.00 96.19 73 ILE A N 1
ATOM 542 C CA . ILE A 1 73 ? 5.633 -2.812 -7.892 1.00 96.19 73 ILE A CA 1
ATOM 543 C C . ILE A 1 73 ? 5.600 -3.847 -9.012 1.00 96.19 73 ILE A C 1
ATOM 545 O O . ILE A 1 73 ? 6.552 -4.605 -9.193 1.00 96.19 73 ILE A O 1
ATOM 549 N N . ASN A 1 74 ? 4.526 -3.827 -9.793 1.00 96.12 74 ASN A N 1
ATOM 550 C CA . ASN A 1 74 ? 4.410 -4.563 -11.041 1.00 96.12 74 ASN A CA 1
ATOM 551 C C . ASN A 1 74 ? 4.521 -3.583 -12.208 1.00 96.12 74 ASN A C 1
ATOM 553 O O . ASN A 1 74 ? 3.677 -2.699 -12.361 1.00 96.12 74 ASN A O 1
ATOM 557 N N . LEU A 1 75 ? 5.530 -3.770 -13.055 1.00 96.50 75 LEU A N 1
ATOM 558 C CA . LEU A 1 75 ? 5.562 -3.158 -14.381 1.00 96.50 75 LEU A CA 1
ATOM 559 C C . LEU A 1 75 ? 4.864 -4.108 -15.346 1.00 96.50 75 LEU A C 1
ATOM 561 O O . LEU A 1 75 ? 5.248 -5.271 -15.442 1.00 96.50 75 LEU A O 1
ATOM 565 N N . VAL A 1 76 ? 3.833 -3.632 -16.033 1.00 95.00 76 VAL A N 1
ATOM 566 C CA . VAL A 1 76 ? 2.916 -4.448 -16.835 1.00 95.00 76 VAL A CA 1
ATOM 567 C C . VAL A 1 76 ? 3.143 -4.167 -18.326 1.00 95.00 76 VAL A C 1
ATOM 569 O O . VAL A 1 76 ? 3.136 -3.002 -18.731 1.00 95.00 76 VAL A O 1
ATOM 572 N N . PRO A 1 77 ? 3.357 -5.183 -19.177 1.00 93.19 77 PRO A N 1
ATOM 573 C CA . PRO A 1 77 ? 3.537 -4.966 -20.612 1.00 93.19 77 PRO A CA 1
ATOM 574 C C . PRO A 1 77 ? 2.220 -4.544 -21.291 1.00 93.19 77 PRO A C 1
ATOM 576 O O . PRO A 1 77 ? 1.136 -4.868 -20.812 1.00 93.19 77 PRO A O 1
ATOM 579 N N . LEU A 1 78 ? 2.309 -3.831 -22.423 1.00 87.19 78 LEU A N 1
ATOM 580 C CA . LEU A 1 78 ? 1.144 -3.549 -23.287 1.00 87.19 78 LEU A CA 1
ATOM 581 C C . LEU A 1 78 ? 0.739 -4.764 -24.138 1.00 87.19 78 LEU A C 1
ATOM 583 O O . LEU A 1 78 ? -0.415 -4.882 -24.535 1.00 87.19 78 LEU A O 1
ATOM 587 N N . GLY A 1 79 ? 1.698 -5.645 -24.437 1.00 83.38 79 GLY A N 1
ATOM 588 C CA . GLY A 1 79 ? 1.469 -6.935 -25.087 1.00 83.38 79 GLY A CA 1
ATOM 589 C C . GLY A 1 79 ? 1.521 -8.090 -24.087 1.00 83.38 79 GLY A C 1
ATOM 590 O O . GLY A 1 79 ? 1.423 -7.889 -22.882 1.00 83.38 79 GLY A O 1
ATOM 591 N N . VAL A 1 80 ? 1.748 -9.308 -24.581 1.00 80.69 80 VAL A N 1
ATOM 592 C CA . VAL A 1 80 ? 1.799 -10.523 -23.742 1.00 80.69 80 VAL A CA 1
ATOM 593 C C . VAL A 1 80 ? 2.967 -10.498 -22.741 1.00 80.69 80 VAL A C 1
ATOM 595 O O . VAL A 1 80 ? 2.834 -10.956 -21.606 1.00 80.69 80 VAL A O 1
ATOM 598 N N . LYS A 1 81 ? 4.121 -9.962 -23.161 1.00 89.62 81 LYS A N 1
ATOM 599 C CA . LYS A 1 81 ? 5.360 -9.918 -22.374 1.00 89.62 81 LYS A CA 1
ATOM 600 C C . LYS A 1 81 ? 6.227 -8.714 -22.752 1.00 89.62 81 LYS A C 1
ATOM 602 O O . LYS A 1 81 ? 6.085 -8.170 -23.848 1.00 89.62 81 LYS A O 1
ATOM 607 N N . PHE A 1 82 ? 7.151 -8.319 -21.878 1.00 93.38 82 PHE A N 1
ATOM 608 C CA . PHE A 1 82 ? 8.248 -7.431 -22.269 1.00 93.38 82 PHE A CA 1
ATOM 609 C C . PHE A 1 82 ? 9.235 -8.185 -23.160 1.00 93.38 82 PHE A C 1
ATOM 611 O O . PHE A 1 82 ? 9.476 -9.377 -22.953 1.00 93.38 82 PHE A O 1
ATOM 618 N N . SER A 1 83 ? 9.823 -7.486 -24.134 1.00 93.12 83 SER A N 1
ATOM 619 C CA . SER A 1 83 ? 10.966 -8.027 -24.869 1.00 93.12 83 SER A CA 1
ATOM 620 C C . SER A 1 83 ? 12.157 -8.210 -23.922 1.00 93.12 83 SER A C 1
ATOM 622 O O . SER A 1 83 ? 12.313 -7.441 -22.968 1.00 93.12 83 SER A O 1
ATOM 624 N N . ASP A 1 84 ? 13.011 -9.196 -24.190 1.00 93.31 84 ASP A N 1
ATOM 625 C CA . ASP A 1 84 ? 14.142 -9.515 -23.310 1.00 93.31 84 ASP A CA 1
ATOM 626 C C . ASP A 1 84 ? 15.121 -8.332 -23.199 1.00 93.31 84 ASP A C 1
ATOM 628 O O . ASP A 1 84 ? 15.656 -8.051 -22.126 1.00 93.31 84 ASP A O 1
ATOM 632 N N . THR A 1 85 ? 15.292 -7.560 -24.281 1.00 94.50 85 THR A N 1
ATOM 633 C CA . THR A 1 85 ? 16.116 -6.341 -24.292 1.00 94.50 85 THR A CA 1
ATOM 634 C C . THR A 1 85 ? 15.509 -5.237 -23.428 1.00 94.50 85 THR A C 1
ATOM 636 O 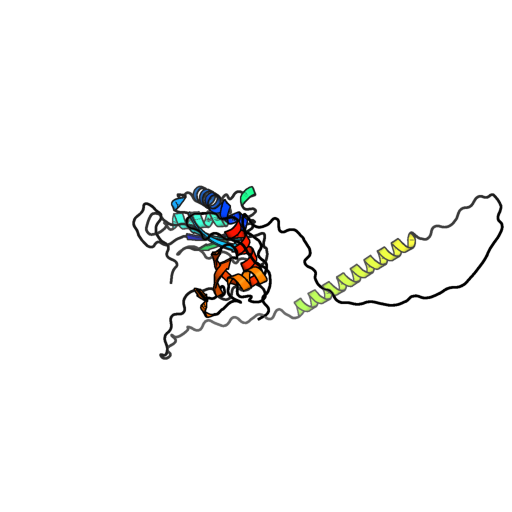O . THR A 1 85 ? 16.228 -4.597 -22.655 1.00 94.50 85 THR A O 1
ATOM 639 N N . THR A 1 86 ? 14.188 -5.033 -23.497 1.00 95.62 86 THR A N 1
ATOM 640 C CA . THR A 1 86 ? 13.473 -4.077 -22.640 1.00 95.62 86 THR A CA 1
ATOM 641 C C . THR A 1 86 ? 13.556 -4.492 -21.173 1.00 95.62 86 THR A C 1
ATOM 643 O O . THR A 1 86 ? 13.925 -3.673 -20.333 1.00 95.62 86 THR A O 1
ATOM 646 N N . ALA A 1 87 ? 13.275 -5.760 -20.860 1.00 95.50 87 ALA A N 1
ATOM 647 C CA . ALA A 1 87 ? 13.333 -6.279 -19.496 1.00 95.50 87 ALA A CA 1
ATOM 648 C C . ALA A 1 87 ? 14.743 -6.139 -18.898 1.00 95.50 87 ALA A C 1
ATOM 650 O O . ALA A 1 87 ? 14.894 -5.661 -17.772 1.00 95.50 87 ALA A O 1
ATOM 651 N N . LEU A 1 88 ? 15.786 -6.463 -19.672 1.00 95.81 88 LEU A N 1
ATOM 652 C CA . LEU A 1 88 ? 17.178 -6.310 -19.247 1.00 95.81 88 LEU A CA 1
ATOM 653 C C . LEU A 1 88 ? 17.577 -4.838 -19.060 1.00 95.81 88 LEU A C 1
ATOM 655 O O . LEU A 1 88 ? 18.321 -4.514 -18.133 1.00 95.81 88 LEU A O 1
ATOM 659 N N . SER A 1 89 ? 17.087 -3.938 -19.916 1.00 96.50 89 SER A N 1
ATOM 660 C CA . SER A 1 89 ? 17.307 -2.493 -19.778 1.00 96.50 89 SER A CA 1
ATOM 661 C C . SER A 1 89 ? 16.698 -1.964 -18.476 1.00 96.50 89 SER A C 1
ATOM 663 O O . SER A 1 89 ? 17.382 -1.301 -17.697 1.00 96.50 89 SER A O 1
ATOM 665 N N . ILE A 1 90 ? 15.449 -2.339 -18.182 1.00 96.81 90 ILE A N 1
ATOM 666 C CA . ILE A 1 90 ? 14.759 -1.984 -16.934 1.00 96.81 90 ILE A CA 1
ATOM 667 C C . ILE A 1 90 ? 15.518 -2.534 -15.720 1.00 96.81 90 ILE A C 1
ATOM 669 O O . ILE A 1 90 ? 15.806 -1.789 -14.784 1.00 96.81 90 ILE A O 1
ATOM 673 N N . TYR A 1 91 ? 15.906 -3.811 -15.756 1.00 96.06 91 TYR A N 1
ATOM 674 C CA . TYR A 1 91 ? 16.700 -4.446 -14.703 1.00 96.06 91 TYR A CA 1
ATOM 675 C C . TYR A 1 91 ? 17.981 -3.666 -14.392 1.00 96.06 91 TYR A C 1
ATOM 677 O O . TYR A 1 91 ? 18.253 -3.338 -13.235 1.00 96.06 91 TYR A O 1
ATOM 685 N N . LYS A 1 92 ? 18.748 -3.316 -15.433 1.00 95.19 92 LYS A N 1
ATOM 686 C CA . LYS A 1 92 ? 19.981 -2.533 -15.290 1.00 95.19 92 LYS A CA 1
ATOM 687 C C . LYS A 1 92 ? 19.700 -1.146 -14.724 1.00 95.19 92 LYS A C 1
ATOM 689 O O . LYS A 1 92 ? 20.447 -0.703 -13.858 1.00 95.19 92 LYS A O 1
ATOM 694 N N . LYS A 1 93 ? 18.624 -0.478 -15.155 1.00 96.50 93 LYS A N 1
ATOM 695 C CA . LYS A 1 93 ? 18.252 0.843 -14.629 1.00 96.50 93 LYS A CA 1
ATOM 696 C C . LYS A 1 93 ? 18.025 0.818 -13.117 1.00 96.50 93 LYS A C 1
ATOM 698 O O . LYS A 1 93 ? 18.532 1.695 -12.423 1.00 96.50 93 LYS A O 1
ATOM 703 N N . PHE A 1 94 ? 17.323 -0.188 -12.593 1.00 95.62 94 PHE A N 1
ATOM 704 C CA . PHE A 1 94 ? 17.109 -0.315 -11.147 1.00 95.62 94 PHE A CA 1
ATOM 705 C C . PHE A 1 94 ? 18.413 -0.582 -10.389 1.00 95.62 94 PHE A C 1
ATOM 707 O O . PHE A 1 94 ? 18.729 0.140 -9.443 1.00 95.62 94 PHE A O 1
ATOM 714 N N . TRP A 1 95 ? 19.204 -1.572 -10.812 1.00 94.31 95 TRP A N 1
ATOM 715 C CA . TRP A 1 95 ? 20.439 -1.933 -10.102 1.00 94.31 95 TRP A CA 1
ATOM 716 C C . TRP A 1 95 ? 21.536 -0.872 -10.197 1.00 94.31 95 TRP A C 1
ATOM 718 O O . TRP A 1 95 ? 22.253 -0.647 -9.223 1.00 94.31 95 TRP A O 1
ATOM 728 N N . ASN A 1 96 ? 21.608 -0.148 -11.314 1.00 94.06 96 ASN A N 1
ATOM 729 C CA . ASN A 1 96 ? 22.547 0.957 -11.504 1.00 94.06 96 ASN A CA 1
ATOM 730 C C . ASN A 1 96 ? 22.037 2.286 -10.918 1.00 94.06 96 ASN A C 1
ATOM 732 O O . ASN A 1 96 ? 22.660 3.319 -11.147 1.00 94.06 96 ASN A O 1
ATOM 736 N N . ARG A 1 97 ? 20.909 2.283 -10.188 1.00 90.56 97 ARG A N 1
ATOM 737 C CA . ARG A 1 97 ? 20.286 3.479 -9.587 1.00 90.56 97 ARG A CA 1
ATOM 738 C C . ARG A 1 97 ? 19.963 4.592 -10.594 1.00 90.56 97 ARG A C 1
ATOM 740 O O . ARG A 1 97 ? 20.003 5.770 -10.261 1.00 90.56 97 ARG A O 1
ATOM 747 N N . GLN A 1 98 ? 19.616 4.218 -11.822 1.00 94.25 98 GLN A N 1
ATOM 748 C CA . GLN A 1 98 ? 19.193 5.140 -12.885 1.00 94.25 98 GLN A CA 1
ATOM 749 C C . GLN A 1 98 ? 17.685 5.427 -12.851 1.00 94.25 98 GLN A C 1
ATOM 751 O O . GLN A 1 98 ? 17.185 6.193 -13.670 1.00 94.25 98 GLN A O 1
ATOM 756 N N . VAL A 1 99 ? 16.950 4.804 -11.925 1.00 95.38 99 VAL A N 1
ATOM 757 C CA . VAL A 1 99 ? 15.557 5.158 -11.646 1.00 95.38 99 VAL A CA 1
ATOM 758 C C . VAL A 1 99 ? 15.550 6.357 -10.706 1.00 95.38 99 VAL A C 1
ATOM 760 O O . VAL A 1 99 ? 16.015 6.264 -9.566 1.00 95.38 99 VAL A O 1
ATOM 763 N N . LEU A 1 100 ? 15.079 7.494 -11.210 1.00 94.19 100 LEU A N 1
ATOM 764 C CA . LEU A 1 100 ? 15.035 8.747 -10.475 1.00 94.19 100 LEU A CA 1
ATOM 765 C C . LEU A 1 100 ? 13.769 8.762 -9.626 1.00 94.19 100 LEU A C 1
ATOM 767 O O . LEU A 1 100 ? 12.665 8.805 -10.156 1.00 94.19 100 LEU A O 1
ATOM 771 N N . ILE A 1 101 ? 13.960 8.709 -8.312 1.00 94.88 101 ILE A N 1
ATOM 772 C CA . ILE A 1 101 ? 12.896 8.835 -7.318 1.00 94.88 101 ILE A CA 1
ATOM 773 C C . ILE A 1 101 ? 13.251 10.038 -6.447 1.00 94.88 101 ILE A C 1
ATOM 775 O O . ILE A 1 101 ? 14.380 10.118 -5.947 1.00 94.88 101 ILE A O 1
ATOM 779 N N . LYS A 1 102 ? 12.332 10.991 -6.276 1.00 94.69 102 LYS A N 1
ATOM 780 C CA . LYS A 1 102 ? 12.590 12.220 -5.515 1.00 94.69 102 LYS A CA 1
ATOM 781 C C . LYS A 1 102 ? 12.879 11.893 -4.054 1.00 94.69 102 LYS A C 1
ATOM 783 O O . LYS A 1 102 ? 11.991 11.532 -3.282 1.00 94.69 102 LYS A O 1
ATOM 788 N N . ALA A 1 103 ? 14.129 12.110 -3.652 1.00 93.00 103 ALA A N 1
ATOM 789 C CA . ALA A 1 103 ? 14.574 11.874 -2.282 1.00 93.00 103 ALA A CA 1
ATOM 790 C C . ALA A 1 103 ? 13.844 12.753 -1.250 1.00 93.00 103 ALA A C 1
ATOM 792 O O . ALA A 1 103 ? 13.730 12.356 -0.095 1.00 93.00 103 ALA A O 1
ATOM 793 N N . SER A 1 104 ? 13.316 13.912 -1.657 1.00 93.31 104 SER A N 1
ATOM 794 C CA . SER A 1 104 ? 12.511 14.787 -0.795 1.00 93.31 104 SER A CA 1
ATOM 795 C C . SER A 1 104 ? 11.160 14.184 -0.395 1.00 93.31 104 SER A C 1
ATOM 797 O O . SER A 1 104 ? 10.652 14.522 0.668 1.00 93.31 104 SER A O 1
ATOM 799 N N . LEU A 1 105 ? 10.584 13.307 -1.227 1.00 91.44 105 LEU A N 1
ATOM 800 C CA . LEU A 1 105 ? 9.283 12.674 -0.984 1.00 91.44 105 LEU A CA 1
ATOM 801 C C . LEU A 1 105 ? 9.431 11.255 -0.423 1.00 91.44 105 LEU A C 1
ATOM 803 O O . LEU A 1 105 ? 8.701 10.862 0.482 1.00 91.44 105 LEU A O 1
ATOM 807 N N . PHE A 1 106 ? 10.388 10.489 -0.949 1.00 93.44 106 PHE A N 1
ATOM 808 C CA . PHE A 1 106 ? 10.511 9.053 -0.671 1.00 93.44 106 PHE A CA 1
ATOM 809 C C . PHE A 1 106 ? 11.751 8.676 0.146 1.00 93.44 106 PHE A C 1
ATOM 811 O O . PHE A 1 106 ? 11.963 7.497 0.443 1.00 93.44 106 PHE A O 1
ATOM 818 N N . GLY A 1 107 ? 12.595 9.652 0.488 1.00 91.06 107 GLY A N 1
ATOM 819 C CA . GLY A 1 107 ? 13.887 9.406 1.114 1.00 91.06 107 GLY A CA 1
ATOM 820 C C . GLY A 1 107 ? 14.840 8.620 0.209 1.00 91.06 107 GLY A C 1
ATOM 821 O O . GLY A 1 107 ? 14.685 8.540 -1.011 1.00 91.06 107 GLY A O 1
ATOM 822 N N . THR A 1 108 ? 15.864 8.017 0.813 1.00 91.44 108 THR A N 1
ATOM 823 C CA . THR A 1 108 ? 16.766 7.124 0.072 1.00 91.44 108 THR A CA 1
ATOM 824 C C . THR A 1 108 ? 16.076 5.799 -0.226 1.00 91.44 108 THR A C 1
ATOM 826 O O . THR A 1 108 ? 15.466 5.199 0.660 1.00 91.44 108 THR A O 1
ATOM 829 N N . TYR A 1 109 ? 16.207 5.313 -1.462 1.00 93.25 109 TYR A N 1
ATOM 830 C CA . TYR A 1 109 ? 15.672 4.011 -1.842 1.00 93.25 109 TYR A CA 1
ATOM 831 C C . TYR A 1 109 ? 16.763 2.944 -1.997 1.00 93.25 109 TYR A C 1
ATOM 833 O O . TYR A 1 109 ? 17.916 3.206 -2.376 1.00 93.25 109 TYR A O 1
ATOM 841 N N . LYS A 1 110 ? 16.381 1.698 -1.721 1.00 93.31 110 LYS A N 1
ATOM 842 C CA . LYS A 1 110 ? 17.171 0.492 -1.988 1.00 93.31 110 LYS A CA 1
ATOM 843 C C . LYS A 1 110 ? 16.336 -0.494 -2.795 1.00 93.31 110 LYS A C 1
ATOM 845 O O . LYS A 1 110 ? 15.183 -0.746 -2.458 1.00 93.31 110 LYS A O 1
ATOM 850 N N . VAL A 1 111 ? 16.929 -1.066 -3.836 1.00 94.69 111 VAL A N 1
ATOM 851 C CA . VAL A 1 111 ? 16.328 -2.171 -4.591 1.00 94.69 111 VAL A CA 1
ATOM 852 C C . VAL A 1 111 ? 16.565 -3.456 -3.804 1.00 94.69 111 VAL A C 1
ATOM 854 O O . VAL A 1 111 ? 17.710 -3.765 -3.482 1.00 94.69 111 VAL A O 1
ATOM 857 N N . LEU A 1 112 ? 15.493 -4.166 -3.450 1.00 92.25 112 LEU A N 1
ATOM 858 C CA . LEU A 1 112 ? 15.579 -5.462 -2.769 1.00 92.25 112 LEU A CA 1
ATOM 859 C C . LEU A 1 112 ? 15.673 -6.595 -3.787 1.00 92.25 112 LEU A C 1
ATOM 861 O O . LEU A 1 112 ? 16.535 -7.461 -3.668 1.00 92.25 112 LEU A O 1
ATOM 865 N N . TYR A 1 113 ? 14.807 -6.564 -4.802 1.00 94.12 113 TYR A N 1
ATOM 866 C CA . TYR A 1 113 ? 14.908 -7.445 -5.958 1.00 94.12 113 TYR A CA 1
ATOM 867 C C . TYR A 1 113 ? 14.248 -6.838 -7.196 1.00 94.12 113 TYR A C 1
ATOM 869 O O . TYR A 1 113 ? 13.348 -5.997 -7.101 1.00 94.12 113 TYR A O 1
ATOM 877 N N . VAL A 1 114 ? 14.673 -7.342 -8.352 1.00 95.38 114 VAL A N 1
ATOM 878 C CA . VAL A 1 114 ? 13.974 -7.225 -9.634 1.00 95.38 114 VAL A CA 1
ATOM 879 C C . VAL A 1 114 ? 13.844 -8.633 -10.198 1.00 95.38 114 VAL A C 1
ATOM 881 O O . VAL A 1 114 ? 14.851 -9.324 -10.352 1.00 95.38 114 VAL A O 1
ATOM 884 N N . HIS A 1 115 ? 12.619 -9.063 -10.474 1.00 93.75 115 HIS A N 1
ATOM 885 C CA . HIS A 1 115 ? 12.309 -10.415 -10.917 1.00 93.75 115 HIS A CA 1
ATOM 886 C C . HIS A 1 115 ? 11.485 -10.394 -12.206 1.00 93.75 115 HIS A C 1
ATOM 888 O O . HIS A 1 115 ? 10.472 -9.700 -12.305 1.00 93.75 115 HIS A O 1
ATOM 894 N N . TYR A 1 116 ? 11.938 -11.168 -13.190 1.00 93.94 116 TYR A N 1
ATOM 895 C CA . TYR A 1 116 ? 11.243 -11.451 -14.441 1.00 93.94 116 TYR A CA 1
ATOM 896 C C . TYR A 1 116 ? 11.896 -12.682 -15.094 1.00 93.94 116 TYR A C 1
ATOM 898 O O . TYR A 1 116 ? 13.121 -12.822 -14.988 1.00 93.94 116 TYR A O 1
ATOM 906 N N . PRO A 1 117 ? 11.139 -13.567 -15.768 1.00 90.19 117 PRO A N 1
ATOM 907 C CA . PRO A 1 117 ? 11.711 -14.734 -16.436 1.00 90.19 117 PRO A CA 1
ATOM 908 C C . PRO A 1 117 ? 12.840 -14.361 -17.410 1.00 90.19 117 PRO A C 1
ATOM 910 O O . PRO A 1 117 ? 12.707 -13.432 -18.203 1.00 90.19 117 PRO A O 1
ATOM 913 N N . GLY A 1 118 ? 13.963 -15.083 -17.345 1.00 87.62 118 GLY A N 1
ATOM 914 C CA . GLY A 1 118 ? 15.133 -14.847 -18.203 1.00 87.62 118 GLY A CA 1
ATOM 915 C C . GLY A 1 118 ? 16.091 -13.744 -17.730 1.00 87.62 118 GLY A C 1
ATOM 916 O O . GLY A 1 118 ? 17.133 -13.547 -18.354 1.00 87.62 118 GLY A O 1
ATOM 917 N N . LEU A 1 119 ? 15.795 -13.046 -16.628 1.00 91.12 119 LEU A N 1
ATOM 918 C CA . LEU A 1 119 ? 16.739 -12.114 -16.004 1.00 91.12 119 LEU A CA 1
ATOM 919 C C . LEU A 1 119 ? 17.721 -12.823 -15.057 1.00 91.12 119 LEU A C 1
ATOM 921 O O . LEU A 1 119 ? 17.393 -13.865 -14.487 1.00 91.12 119 LEU A O 1
ATOM 925 N N . PRO A 1 120 ? 18.922 -12.250 -14.845 1.00 88.25 120 PRO A N 1
ATOM 926 C CA . PRO A 1 120 ? 19.851 -12.752 -13.839 1.00 88.25 120 PRO A CA 1
ATOM 927 C C . PRO A 1 120 ? 19.265 -12.636 -12.417 1.00 88.25 120 PRO A C 1
ATOM 929 O O . PRO A 1 120 ? 18.444 -11.750 -12.155 1.00 88.25 120 PRO A O 1
ATOM 932 N N . PRO A 1 121 ? 19.695 -13.500 -11.477 1.00 85.44 121 PRO A N 1
ATOM 933 C CA . PRO A 1 121 ? 19.231 -13.444 -10.098 1.00 85.44 121 PRO A CA 1
ATOM 934 C C . PRO A 1 121 ? 19.644 -12.127 -9.435 1.00 85.44 121 PRO A C 1
ATOM 936 O O . PRO A 1 121 ? 20.740 -11.608 -9.664 1.00 85.44 121 PRO A O 1
ATOM 939 N N . SER A 1 122 ? 18.765 -11.599 -8.582 1.00 82.44 122 SER A N 1
ATOM 940 C CA . SER A 1 122 ? 19.066 -10.402 -7.795 1.00 82.44 122 SER A CA 1
ATOM 941 C C . SER A 1 122 ? 20.255 -10.667 -6.852 1.00 82.44 122 SER A C 1
ATOM 943 O O . SER A 1 122 ? 20.308 -11.740 -6.245 1.00 82.44 122 SER A O 1
ATOM 945 N N . PRO A 1 123 ? 21.203 -9.721 -6.698 1.00 78.56 123 PRO A N 1
ATOM 946 C CA . PRO A 1 123 ? 22.302 -9.838 -5.747 1.00 78.56 123 PRO A CA 1
ATOM 947 C C . PRO A 1 123 ? 21.801 -10.139 -4.325 1.00 78.56 123 PRO A C 1
ATOM 949 O O . PRO A 1 123 ? 20.755 -9.617 -3.924 1.00 78.56 123 PRO A O 1
ATOM 952 N N . PRO A 1 124 ? 22.538 -10.940 -3.535 1.00 57.97 124 PRO A N 1
ATOM 953 C CA . PRO A 1 124 ? 22.143 -11.255 -2.170 1.00 57.97 124 PRO A CA 1
ATOM 954 C C . PRO A 1 124 ? 22.058 -9.972 -1.337 1.00 57.97 124 PRO A C 1
ATOM 956 O O . PRO A 1 124 ? 23.034 -9.238 -1.178 1.00 57.97 124 PRO A O 1
ATOM 959 N N . SER A 1 125 ? 20.869 -9.693 -0.803 1.00 51.28 125 SER A N 1
ATOM 960 C CA . SER A 1 125 ? 20.658 -8.567 0.104 1.00 51.28 125 SER A CA 1
ATOM 961 C C . SER A 1 125 ? 21.177 -8.908 1.512 1.00 51.28 125 SER A C 1
ATOM 963 O O . SER A 1 125 ? 20.807 -9.958 2.047 1.00 51.28 125 SER A O 1
ATOM 965 N N . PRO A 1 126 ? 21.935 -8.012 2.181 1.00 48.28 126 PRO A N 1
ATOM 966 C CA . PRO A 1 126 ? 22.444 -8.225 3.544 1.00 48.28 126 PRO A CA 1
ATOM 967 C C . PRO A 1 126 ? 21.363 -8.196 4.646 1.00 48.28 126 PRO A C 1
ATOM 969 O O . PRO A 1 126 ? 21.684 -8.297 5.822 1.00 48.28 126 PRO A O 1
ATOM 972 N N . LEU A 1 127 ? 20.082 -8.052 4.285 1.00 40.06 127 LEU A N 1
ATOM 973 C CA . LEU A 1 127 ? 18.932 -8.026 5.203 1.00 40.06 127 LEU A CA 1
ATOM 974 C C . LEU A 1 127 ? 18.174 -9.365 5.275 1.00 40.06 127 LEU A C 1
ATOM 976 O O . LEU A 1 127 ? 17.042 -9.413 5.747 1.00 40.06 127 LEU A O 1
ATOM 980 N N . SER A 1 128 ? 18.775 -10.461 4.816 1.00 37.31 128 SER A N 1
ATOM 981 C CA . SER A 1 128 ? 18.177 -11.796 4.902 1.00 37.31 128 SER A CA 1
ATOM 982 C C . SER A 1 128 ? 18.428 -12.434 6.276 1.00 37.31 128 SER A C 1
ATOM 984 O O . SER A 1 128 ? 19.266 -13.315 6.431 1.00 37.31 128 SER A O 1
ATOM 986 N N . ILE A 1 129 ? 17.667 -12.001 7.285 1.00 35.75 129 ILE A N 1
ATOM 987 C CA . ILE A 1 129 ? 17.410 -12.800 8.492 1.00 35.75 129 ILE A CA 1
ATOM 988 C C . ILE A 1 129 ? 15.897 -13.048 8.574 1.00 35.75 129 ILE A C 1
ATOM 990 O O . ILE A 1 129 ? 15.113 -12.124 8.766 1.00 35.75 129 ILE A O 1
ATOM 994 N N . SER A 1 130 ? 15.552 -14.318 8.327 1.00 35.59 130 SER A N 1
ATOM 995 C CA . SER A 1 130 ? 14.265 -15.022 8.454 1.00 35.59 130 SER A CA 1
ATOM 996 C C . SER A 1 130 ? 13.002 -14.328 7.925 1.00 35.59 130 SER A C 1
ATOM 998 O O . SER A 1 130 ? 12.318 -13.605 8.643 1.00 35.59 130 SER A O 1
ATOM 1000 N N . THR A 1 131 ? 12.614 -14.672 6.697 1.00 29.45 131 THR A N 1
ATOM 1001 C CA . THR A 1 131 ? 11.194 -14.761 6.319 1.00 29.45 131 THR A CA 1
ATOM 1002 C C . THR A 1 131 ? 10.864 -16.246 6.231 1.00 29.45 131 THR A C 1
ATOM 1004 O O . THR A 1 131 ? 11.264 -16.914 5.283 1.00 29.45 131 THR A O 1
ATOM 1007 N N . ILE A 1 132 ? 10.236 -16.766 7.285 1.00 42.97 132 ILE A N 1
ATOM 1008 C CA . ILE A 1 132 ? 9.424 -17.978 7.203 1.00 42.97 132 ILE A CA 1
ATOM 1009 C C . ILE A 1 132 ? 8.025 -17.496 6.815 1.00 42.97 132 ILE A C 1
ATOM 1011 O O . ILE A 1 132 ? 7.508 -16.586 7.456 1.00 42.97 132 ILE A O 1
ATOM 1015 N N . ASP A 1 133 ? 7.525 -18.087 5.733 1.00 35.12 133 ASP A N 1
ATOM 1016 C CA . ASP A 1 133 ? 6.140 -18.220 5.274 1.00 35.12 133 ASP A CA 1
ATOM 1017 C C . ASP A 1 133 ? 5.221 -16.992 5.217 1.00 35.12 133 ASP A C 1
ATOM 1019 O O . ASP A 1 133 ? 4.696 -16.521 6.216 1.00 35.12 133 ASP A O 1
ATOM 1023 N N . ASP A 1 134 ? 4.916 -16.591 3.980 1.00 35.34 134 ASP A N 1
ATOM 1024 C CA . ASP A 1 134 ? 3.565 -16.190 3.573 1.00 35.34 134 ASP A CA 1
ATOM 1025 C C . ASP A 1 134 ? 3.383 -16.579 2.092 1.00 35.34 134 ASP A C 1
ATOM 1027 O O . ASP A 1 134 ? 3.535 -15.780 1.165 1.00 35.34 134 ASP A O 1
ATOM 1031 N N . GLU A 1 135 ? 3.126 -17.869 1.870 1.00 39.44 135 GLU A N 1
ATOM 1032 C CA . GLU A 1 135 ? 2.587 -18.415 0.622 1.00 39.44 135 GLU A CA 1
ATOM 1033 C C . GLU A 1 135 ? 1.070 -18.612 0.814 1.00 39.44 135 GLU A C 1
ATOM 1035 O O . GLU A 1 135 ? 0.667 -19.300 1.755 1.00 39.44 135 GLU A O 1
ATOM 1040 N N . PRO A 1 136 ? 0.188 -18.016 -0.013 1.00 41.56 136 PRO A N 1
ATOM 1041 C CA . PRO A 1 136 ? -1.246 -18.204 0.149 1.00 41.56 136 PRO A CA 1
ATOM 1042 C C . PRO A 1 136 ? -1.736 -19.422 -0.653 1.00 41.56 136 PRO A C 1
ATOM 1044 O O . PRO A 1 136 ? -1.435 -19.527 -1.838 1.00 41.56 136 PRO A O 1
ATOM 1047 N N . TYR A 1 137 ? -2.539 -20.263 0.020 1.00 30.81 137 TYR A N 1
ATOM 1048 C CA . TYR A 1 137 ? -3.536 -21.268 -0.428 1.00 30.81 137 TYR A CA 1
ATOM 1049 C C . TYR A 1 137 ? -3.272 -22.709 0.072 1.00 30.81 137 TYR A C 1
ATOM 1051 O O . TYR A 1 137 ? -2.433 -23.408 -0.492 1.00 30.81 137 TYR A O 1
ATOM 1059 N N . PRO A 1 138 ? -4.052 -23.231 1.047 1.00 39.31 138 PRO A N 1
ATOM 1060 C CA . PRO A 1 138 ? -4.059 -24.654 1.358 1.00 39.31 138 PRO A CA 1
ATOM 1061 C C . PRO A 1 138 ? -5.083 -25.375 0.470 1.00 39.31 138 PRO A C 1
ATOM 1063 O O . PRO A 1 138 ? -6.296 -25.267 0.662 1.00 39.31 138 PRO A O 1
ATOM 1066 N N . GLY A 1 139 ? -4.582 -26.127 -0.508 1.00 32.53 139 GLY A N 1
ATOM 1067 C CA . GLY A 1 139 ? -5.338 -27.162 -1.208 1.00 32.53 139 GLY A CA 1
ATOM 1068 C C . GLY A 1 139 ? -5.266 -28.472 -0.426 1.00 32.53 139 GLY A C 1
ATOM 1069 O O . GLY A 1 139 ? -4.211 -29.090 -0.328 1.00 32.53 139 GLY A O 1
ATOM 1070 N N . ARG A 1 140 ? -6.396 -28.858 0.157 1.00 35.06 140 ARG A N 1
ATOM 1071 C CA . ARG A 1 140 ? -6.674 -30.161 0.772 1.00 35.06 140 ARG A CA 1
ATOM 1072 C C . ARG A 1 140 ? -6.614 -31.257 -0.301 1.00 35.06 140 ARG A C 1
ATOM 1074 O O . ARG A 1 140 ? -7.236 -31.060 -1.335 1.00 35.06 140 ARG A O 1
ATOM 1081 N N . ASP A 1 141 ? -5.887 -32.354 -0.058 1.00 32.62 141 ASP A N 1
ATOM 1082 C CA . ASP A 1 141 ? -6.350 -33.747 -0.241 1.00 32.62 141 ASP A CA 1
ATOM 1083 C C . ASP A 1 141 ? -5.257 -34.792 0.082 1.00 32.62 141 ASP A C 1
ATOM 1085 O O . ASP A 1 141 ? -4.057 -34.550 -0.030 1.00 32.62 141 ASP A O 1
ATOM 1089 N N . ASN A 1 142 ? -5.712 -35.951 0.568 1.00 35.88 142 ASN A N 1
ATOM 1090 C CA . ASN A 1 142 ? -4.939 -37.022 1.200 1.00 35.88 142 ASN A CA 1
ATOM 1091 C C . ASN A 1 142 ? -4.438 -38.109 0.222 1.00 35.88 142 ASN A C 1
ATOM 1093 O O . ASN A 1 142 ? -5.167 -38.535 -0.665 1.00 35.88 142 ASN A O 1
ATOM 1097 N N . ASN A 1 143 ? -3.276 -38.677 0.582 1.00 35.75 143 ASN A N 1
ATOM 1098 C CA . ASN A 1 143 ? -2.764 -40.043 0.351 1.00 35.75 143 ASN A CA 1
ATOM 1099 C C . ASN A 1 143 ? -2.397 -40.526 -1.070 1.00 35.75 143 ASN A C 1
ATOM 1101 O O . ASN A 1 143 ? -3.255 -40.764 -1.912 1.00 35.75 143 ASN A O 1
ATOM 1105 N N . GLY A 1 144 ? -1.117 -40.891 -1.254 1.00 28.75 144 GLY A N 1
ATOM 1106 C CA . GLY A 1 144 ? -0.700 -41.761 -2.360 1.00 28.75 144 GLY A CA 1
ATOM 1107 C C . GLY A 1 144 ? 0.802 -41.810 -2.658 1.00 28.75 144 GLY A C 1
ATOM 1108 O O . GLY A 1 144 ? 1.256 -41.140 -3.567 1.00 28.75 144 GLY A O 1
ATOM 1109 N N . ARG A 1 145 ? 1.531 -42.651 -1.910 1.00 28.38 145 ARG A N 1
ATOM 1110 C CA . ARG A 1 145 ? 2.665 -43.502 -2.342 1.00 28.38 145 ARG A CA 1
ATOM 1111 C C . ARG A 1 145 ? 3.828 -42.872 -3.148 1.00 28.38 145 ARG A C 1
ATOM 1113 O O . ARG A 1 145 ? 3.714 -42.548 -4.319 1.00 28.38 145 ARG A O 1
ATOM 1120 N N . THR A 1 146 ? 4.978 -42.834 -2.467 1.00 40.56 146 THR A N 1
ATOM 1121 C CA . THR A 1 146 ? 6.370 -42.961 -2.951 1.00 40.56 146 THR A CA 1
ATOM 1122 C C . THR A 1 146 ? 6.579 -43.183 -4.450 1.00 40.56 146 THR A C 1
ATOM 1124 O O . THR A 1 146 ? 6.182 -44.234 -4.932 1.00 40.56 146 THR A O 1
ATOM 1127 N N . ASP A 1 147 ? 7.342 -42.285 -5.086 1.00 32.97 147 ASP A N 1
ATOM 1128 C CA . ASP A 1 147 ? 8.491 -42.606 -5.950 1.00 32.97 147 ASP A CA 1
ATOM 1129 C C . ASP A 1 147 ? 9.376 -41.351 -6.123 1.00 32.97 147 ASP A C 1
ATOM 1131 O O . ASP A 1 147 ? 8.949 -40.319 -6.637 1.00 32.97 147 ASP A O 1
ATOM 1135 N N . LYS A 1 148 ? 10.618 -41.410 -5.623 1.00 37.25 148 LYS A N 1
ATOM 1136 C CA . LYS A 1 148 ? 11.661 -40.387 -5.837 1.00 37.25 148 LYS A CA 1
ATOM 1137 C C . LYS A 1 148 ? 12.441 -40.749 -7.105 1.00 37.25 148 LYS A C 1
ATOM 1139 O O . LYS A 1 148 ? 12.871 -41.900 -7.190 1.00 37.25 148 LYS A O 1
ATOM 1144 N N . PRO A 1 149 ? 12.733 -39.824 -8.036 1.00 36.22 149 PRO A N 1
ATOM 1145 C CA . PRO A 1 149 ? 13.686 -40.119 -9.093 1.00 36.22 149 PRO A CA 1
ATOM 1146 C C . PRO A 1 149 ? 15.130 -39.984 -8.588 1.00 36.22 149 PRO A C 1
ATOM 1148 O O . PRO A 1 149 ? 15.441 -39.169 -7.715 1.00 36.22 149 PRO A O 1
ATOM 1151 N N . LEU A 1 1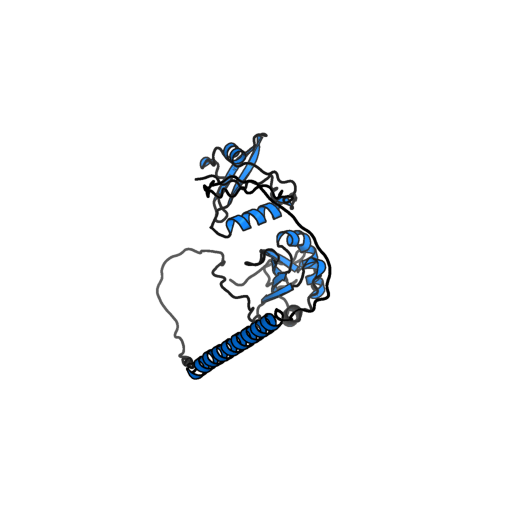50 ? 15.986 -40.836 -9.153 1.00 41.59 150 LEU A N 1
ATOM 1152 C CA . LEU A 1 150 ? 17.411 -40.992 -8.876 1.00 41.59 150 LEU A CA 1
ATOM 1153 C C . LEU A 1 150 ? 18.167 -39.655 -8.908 1.00 41.59 150 LEU A C 1
ATOM 1155 O O . LEU A 1 150 ? 18.235 -38.986 -9.938 1.00 41.59 150 LEU A O 1
ATOM 1159 N N . GLY A 1 151 ? 18.798 -39.318 -7.782 1.00 31.45 151 GLY A N 1
ATOM 1160 C CA . GLY A 1 151 ? 19.820 -38.282 -7.706 1.00 31.45 151 GLY A CA 1
ATOM 1161 C C . GLY A 1 151 ? 21.172 -38.833 -8.152 1.00 31.45 151 GLY A C 1
ATOM 1162 O O . GLY A 1 151 ? 21.633 -39.846 -7.634 1.00 31.45 151 GLY A O 1
ATOM 1163 N N . VAL A 1 152 ? 21.790 -38.149 -9.113 1.00 33.25 152 VAL A N 1
ATOM 1164 C CA . VAL A 1 152 ? 23.193 -38.316 -9.506 1.00 33.25 152 VAL A CA 1
ATOM 1165 C C . VAL A 1 152 ? 24.096 -37.865 -8.353 1.00 33.25 152 VAL A C 1
ATOM 1167 O O . VAL A 1 152 ? 23.934 -36.763 -7.827 1.00 33.25 152 VAL A O 1
ATOM 1170 N N . ASP A 1 153 ? 25.048 -38.720 -7.979 1.00 36.69 153 ASP A N 1
ATOM 1171 C CA . ASP A 1 153 ? 26.092 -38.440 -6.995 1.00 36.69 153 ASP A CA 1
ATOM 1172 C C . ASP A 1 153 ? 26.941 -37.228 -7.413 1.00 36.69 153 ASP A C 1
ATOM 1174 O O . ASP A 1 153 ? 27.695 -37.272 -8.386 1.00 36.69 153 ASP A O 1
ATOM 1178 N N . ALA A 1 154 ? 26.858 -36.147 -6.636 1.00 37.94 154 ALA A N 1
ATOM 1179 C CA . ALA A 1 154 ? 27.810 -35.042 -6.680 1.00 37.94 154 ALA A CA 1
ATOM 1180 C C . ALA A 1 154 ? 28.712 -35.104 -5.432 1.00 37.94 154 ALA A C 1
ATOM 1182 O O . ALA A 1 154 ? 28.207 -35.247 -4.312 1.00 37.94 154 ALA A O 1
ATOM 1183 N N . PRO A 1 155 ? 30.046 -34.998 -5.577 1.00 36.19 155 PRO A N 1
ATOM 1184 C CA . PRO A 1 155 ? 30.969 -35.239 -4.483 1.00 36.19 155 PRO A CA 1
ATOM 1185 C C . PRO A 1 155 ? 30.850 -34.157 -3.408 1.00 36.19 155 PRO A C 1
ATOM 1187 O O . PRO A 1 155 ? 30.958 -32.952 -3.646 1.00 36.19 155 PRO A O 1
ATOM 1190 N N . ARG A 1 156 ? 30.660 -34.640 -2.183 1.00 33.78 156 ARG A N 1
ATOM 1191 C CA . ARG A 1 156 ? 30.605 -33.894 -0.929 1.00 33.78 156 ARG A CA 1
ATOM 1192 C C . ARG A 1 156 ? 31.937 -33.160 -0.715 1.00 33.78 156 ARG A C 1
ATOM 1194 O O . ARG A 1 156 ? 32.933 -33.775 -0.333 1.00 33.78 156 ARG A O 1
ATOM 1201 N N . ARG A 1 157 ? 31.978 -31.842 -0.952 1.00 36.69 157 ARG A N 1
ATOM 1202 C CA . ARG A 1 157 ? 33.131 -31.008 -0.568 1.00 36.69 157 ARG A CA 1
ATOM 1203 C C . ARG A 1 157 ? 33.294 -31.063 0.953 1.00 36.69 157 ARG A C 1
ATOM 1205 O O . ARG A 1 157 ? 32.384 -30.693 1.696 1.00 36.69 157 ARG A O 1
ATOM 1212 N N . LYS A 1 158 ? 34.454 -31.550 1.403 1.00 38.22 158 LYS A N 1
ATOM 1213 C CA . LYS A 1 158 ? 34.913 -31.450 2.791 1.00 38.22 158 LYS A CA 1
ATOM 1214 C C . LYS A 1 158 ? 34.861 -29.985 3.226 1.00 38.22 158 LYS A C 1
ATOM 1216 O O . LYS A 1 158 ? 35.309 -29.096 2.511 1.00 38.22 158 LYS A O 1
ATOM 1221 N N . LYS A 1 159 ? 34.292 -29.764 4.408 1.00 34.94 159 LYS A N 1
ATOM 1222 C CA . LYS A 1 159 ? 34.403 -28.520 5.161 1.00 34.94 159 LYS A CA 1
ATOM 1223 C C . LYS A 1 159 ? 35.852 -28.415 5.621 1.00 34.94 159 LYS A C 1
ATOM 1225 O O . LYS A 1 159 ? 36.263 -29.188 6.484 1.00 34.94 159 LYS A O 1
ATOM 1230 N N . ASP A 1 160 ? 36.612 -27.507 5.022 1.00 43.62 160 ASP A N 1
ATOM 1231 C CA . ASP A 1 160 ? 37.954 -27.192 5.494 1.00 43.62 160 ASP A CA 1
ATOM 1232 C C . ASP A 1 160 ? 37.847 -26.673 6.932 1.00 43.62 160 ASP A C 1
ATOM 1234 O O . ASP A 1 160 ? 37.166 -25.686 7.227 1.00 43.62 160 ASP A O 1
ATOM 1238 N N . SER A 1 161 ? 38.469 -27.401 7.856 1.00 45.66 161 SER A N 1
ATOM 1239 C CA . SER A 1 161 ? 38.664 -26.970 9.231 1.00 45.66 161 SER A CA 1
ATOM 1240 C C . SER A 1 161 ? 39.570 -25.743 9.221 1.00 45.66 161 SER A C 1
ATOM 1242 O O . SER A 1 161 ? 40.758 -25.849 8.914 1.00 45.66 161 SER A O 1
ATOM 1244 N N . LEU A 1 162 ? 39.016 -24.582 9.560 1.00 55.91 162 LEU A N 1
ATOM 1245 C CA . LEU A 1 162 ? 39.784 -23.372 9.819 1.00 55.91 162 LEU A CA 1
ATOM 1246 C C . LEU A 1 162 ? 40.714 -23.660 11.011 1.00 55.91 162 LEU A C 1
ATOM 1248 O O . LEU A 1 162 ? 40.253 -23.855 12.135 1.00 55.91 162 LEU A O 1
ATOM 1252 N N . GLY A 1 163 ? 42.010 -23.801 10.729 1.00 53.66 163 GLY A N 1
ATOM 1253 C CA . GLY A 1 163 ? 43.003 -24.313 11.668 1.00 53.66 163 GLY A CA 1
ATOM 1254 C C . GLY A 1 163 ? 43.055 -23.526 12.977 1.00 53.66 163 GLY A C 1
ATOM 1255 O O . GLY A 1 163 ? 42.979 -22.297 12.980 1.00 53.66 163 GLY A O 1
ATOM 1256 N N . GLY A 1 164 ? 43.256 -24.236 14.093 1.00 58.88 164 GLY A N 1
ATOM 1257 C CA . GLY A 1 164 ? 43.379 -23.670 15.447 1.00 58.88 164 GLY A CA 1
ATOM 1258 C C . GLY A 1 164 ? 44.443 -22.572 15.601 1.00 58.88 164 GLY A C 1
ATOM 1259 O O . GLY A 1 164 ? 44.420 -21.826 16.574 1.00 58.88 164 GLY A O 1
ATOM 1260 N N . SER A 1 165 ? 45.316 -22.405 14.604 1.00 61.53 165 SER A N 1
ATOM 1261 C CA . SER A 1 165 ? 46.243 -21.279 14.491 1.00 61.53 165 SER A CA 1
ATOM 1262 C C . SER A 1 165 ? 45.533 -19.925 14.318 1.00 61.53 165 SER A C 1
ATOM 1264 O O . SER A 1 165 ? 45.917 -18.965 14.981 1.00 61.53 165 SER A O 1
ATOM 1266 N N . MET A 1 166 ? 44.445 -19.830 13.538 1.00 65.25 166 MET A N 1
ATOM 1267 C CA . MET A 1 166 ? 43.731 -18.552 13.357 1.00 65.25 166 MET A CA 1
ATOM 1268 C C . MET A 1 166 ? 43.024 -18.105 14.646 1.00 65.25 166 MET A C 1
ATOM 1270 O O . MET A 1 166 ? 42.993 -16.917 14.961 1.00 65.25 166 MET A O 1
ATOM 1274 N N . MET A 1 167 ? 42.527 -19.058 15.440 1.00 62.47 167 MET A N 1
ATOM 1275 C CA . MET A 1 167 ? 41.907 -18.768 16.737 1.00 62.47 167 MET A CA 1
ATOM 1276 C C . MET A 1 167 ? 42.930 -18.287 17.777 1.00 62.47 167 MET A C 1
ATOM 1278 O O . MET A 1 167 ? 42.633 -17.374 18.546 1.00 62.47 167 MET A O 1
ATOM 1282 N N . ALA A 1 168 ? 44.151 -18.831 17.772 1.00 65.12 168 ALA A N 1
ATOM 1283 C CA . ALA A 1 168 ? 45.216 -18.394 18.677 1.00 65.12 168 ALA A CA 1
ATOM 1284 C C . ALA A 1 168 ? 45.689 -16.955 18.387 1.00 65.12 168 ALA A C 1
ATOM 1286 O O . ALA A 1 168 ? 45.955 -16.198 19.321 1.00 65.12 168 ALA A O 1
ATOM 1287 N N . VAL A 1 169 ? 45.733 -16.546 17.112 1.00 69.12 169 VAL A N 1
ATOM 1288 C CA . VAL A 1 169 ? 46.141 -15.184 16.714 1.00 69.12 169 VAL A CA 1
ATOM 1289 C C . VAL A 1 169 ? 45.133 -14.133 17.189 1.00 69.12 169 VAL A C 1
ATOM 1291 O O . VAL A 1 169 ? 45.537 -13.084 17.688 1.00 69.12 169 VAL A O 1
ATOM 1294 N N . ILE A 1 170 ? 43.829 -14.422 17.107 1.00 70.62 170 ILE A N 1
ATOM 1295 C CA . ILE A 1 170 ? 42.776 -13.493 17.553 1.00 70.62 170 ILE A CA 1
ATOM 1296 C C . ILE A 1 170 ? 42.840 -13.289 19.075 1.00 70.62 170 ILE A C 1
ATOM 1298 O O . ILE A 1 170 ? 42.765 -12.155 19.550 1.00 70.62 170 ILE A O 1
ATOM 1302 N N . ILE A 1 171 ? 43.047 -14.366 19.842 1.00 73.88 171 ILE A N 1
ATOM 1303 C CA . ILE A 1 171 ? 43.157 -14.290 21.307 1.00 73.88 171 ILE A CA 1
ATOM 1304 C C . ILE A 1 171 ? 44.415 -13.512 21.713 1.00 73.88 171 ILE A C 1
ATOM 1306 O O . ILE A 1 171 ? 44.335 -12.609 22.548 1.00 73.88 171 ILE A O 1
ATOM 1310 N N . LEU A 1 172 ? 45.562 -13.801 21.088 1.00 75.62 172 LEU A N 1
ATOM 1311 C CA . LEU A 1 172 ? 46.817 -13.120 21.406 1.00 75.62 172 LEU A CA 1
ATOM 1312 C C . LEU A 1 172 ? 46.763 -11.627 21.048 1.00 75.62 172 LEU A C 1
ATOM 1314 O O . LEU A 1 172 ? 47.209 -10.794 21.833 1.00 75.62 172 LEU A O 1
ATOM 1318 N N . SER A 1 173 ? 46.152 -11.279 19.911 1.00 78.19 173 SER A N 1
ATOM 1319 C CA . SER A 1 173 ? 45.976 -9.884 19.488 1.00 78.19 173 SER A CA 1
ATOM 1320 C C . SER A 1 173 ? 45.025 -9.105 20.397 1.00 78.19 173 SER A C 1
ATOM 1322 O O . SER A 1 173 ? 45.228 -7.913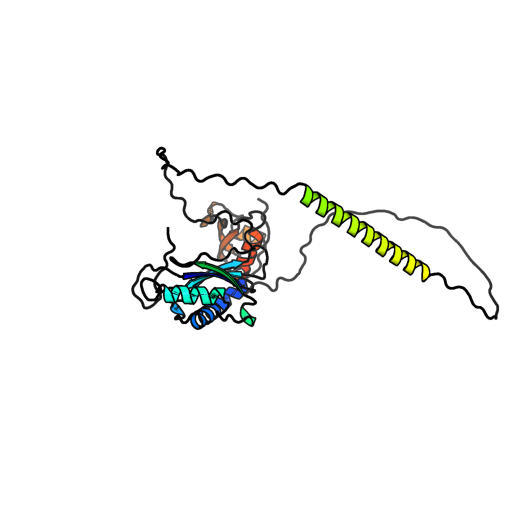 20.620 1.00 78.19 173 SER A O 1
ATOM 1324 N N . SER A 1 174 ? 43.981 -9.752 20.922 1.00 83.31 174 SER A N 1
ATOM 1325 C CA . SER A 1 174 ? 43.052 -9.096 21.844 1.00 83.31 174 SER A CA 1
ATOM 1326 C C . SER A 1 174 ? 43.701 -8.839 23.205 1.00 83.31 174 SER A C 1
ATOM 1328 O O . SER A 1 174 ? 43.449 -7.802 23.819 1.00 83.31 174 SER A O 1
ATOM 1330 N N . PHE A 1 175 ? 44.539 -9.762 23.685 1.00 87.38 175 PHE A N 1
ATOM 1331 C CA . PHE A 1 175 ? 45.183 -9.633 24.991 1.00 87.38 175 PHE A CA 1
ATOM 1332 C C . PHE A 1 175 ? 46.252 -8.532 24.992 1.00 87.38 175 PHE A C 1
ATOM 1334 O O . PHE A 1 175 ? 46.322 -7.737 25.928 1.00 87.38 175 PHE A O 1
ATOM 1341 N N . THR A 1 176 ? 47.040 -8.424 23.918 1.00 87.25 176 THR A N 1
ATOM 1342 C CA . THR A 1 176 ? 48.049 -7.362 23.782 1.00 87.25 176 THR A CA 1
ATOM 1343 C C . THR A 1 176 ? 47.411 -5.978 23.684 1.00 87.25 176 THR A C 1
ATOM 1345 O O . THR A 1 176 ? 47.861 -5.056 24.364 1.00 87.25 176 THR A O 1
ATOM 1348 N N . ALA A 1 177 ? 46.322 -5.832 22.923 1.00 89.75 177 ALA A N 1
ATOM 1349 C CA . ALA A 1 177 ? 45.588 -4.571 22.823 1.00 89.75 177 ALA A CA 1
ATOM 1350 C C . ALA A 1 177 ? 45.015 -4.118 24.179 1.00 89.75 177 ALA A C 1
ATOM 1352 O O . ALA A 1 177 ? 45.134 -2.946 24.536 1.00 89.75 177 ALA A O 1
ATOM 1353 N N . LEU A 1 178 ? 44.458 -5.044 24.972 1.00 91.31 178 LEU A N 1
ATOM 1354 C CA . LEU A 1 178 ? 43.932 -4.736 26.307 1.00 91.31 178 LEU A CA 1
ATOM 1355 C C . LEU A 1 178 ? 45.028 -4.277 27.274 1.00 91.31 178 LEU A C 1
ATOM 1357 O O . LEU A 1 178 ? 44.842 -3.282 27.972 1.00 91.31 178 LEU A O 1
ATOM 1361 N N . VAL A 1 179 ? 46.185 -4.945 27.288 1.00 94.31 179 VAL A N 1
ATOM 1362 C CA . VAL A 1 179 ? 47.315 -4.547 28.147 1.00 94.31 179 VAL A CA 1
ATOM 1363 C C . VAL A 1 179 ? 47.820 -3.148 27.779 1.00 94.31 179 VAL A C 1
ATOM 1365 O O . VAL A 1 179 ? 48.060 -2.332 28.669 1.00 94.31 179 VAL A O 1
ATOM 1368 N N . ILE A 1 180 ? 47.907 -2.832 26.482 1.00 94.19 180 ILE A N 1
ATOM 1369 C CA . ILE A 1 180 ? 48.299 -1.497 26.008 1.00 94.19 180 ILE A CA 1
ATOM 1370 C C . ILE A 1 180 ? 47.261 -0.446 26.428 1.00 94.19 180 ILE A C 1
ATOM 1372 O O . ILE A 1 180 ? 47.637 0.595 26.964 1.00 94.19 180 ILE A O 1
ATOM 1376 N N . CYS A 1 181 ? 45.963 -0.717 26.257 1.00 93.31 181 CYS A N 1
ATOM 1377 C CA . CYS A 1 181 ? 44.901 0.193 26.694 1.00 93.31 181 CYS A CA 1
ATOM 1378 C C . CYS A 1 181 ? 44.956 0.472 28.202 1.00 93.31 181 CYS A C 1
ATOM 1380 O O . CYS A 1 181 ? 44.843 1.628 28.610 1.00 93.31 181 CYS A O 1
ATOM 1382 N N . MET A 1 182 ? 45.183 -0.554 29.028 1.00 92.69 182 MET A N 1
ATOM 1383 C CA . MET A 1 182 ? 45.294 -0.385 30.479 1.00 92.69 182 MET A CA 1
ATOM 1384 C C . MET A 1 182 ? 46.551 0.398 30.876 1.00 92.69 182 MET A C 1
ATOM 1386 O O . MET A 1 182 ? 46.481 1.241 31.769 1.00 92.69 182 MET A O 1
ATOM 1390 N N . ALA A 1 183 ? 47.679 0.195 30.187 1.00 91.75 183 ALA A N 1
ATOM 1391 C CA . ALA A 1 183 ? 48.895 0.976 30.406 1.00 91.75 183 ALA A CA 1
ATOM 1392 C C . ALA A 1 183 ? 48.706 2.457 30.030 1.00 91.75 183 ALA A C 1
ATOM 1394 O O . ALA A 1 183 ? 49.108 3.339 30.786 1.00 91.75 183 ALA A O 1
ATOM 1395 N N . VAL A 1 184 ? 48.040 2.749 28.905 1.00 93.06 184 VAL A N 1
ATOM 1396 C CA . VAL A 1 184 ? 47.720 4.127 28.491 1.00 93.06 184 VAL A CA 1
ATOM 1397 C C . VAL A 1 184 ? 46.755 4.784 29.477 1.00 93.06 184 VAL A C 1
ATOM 1399 O O . VAL A 1 184 ? 46.987 5.923 29.880 1.00 93.06 184 VAL A O 1
ATOM 1402 N N . ALA A 1 185 ? 45.716 4.072 29.921 1.00 90.69 185 ALA A N 1
ATOM 1403 C CA . ALA A 1 185 ? 44.795 4.564 30.943 1.00 90.69 185 ALA A CA 1
ATOM 1404 C C . ALA A 1 185 ? 45.526 4.856 32.264 1.00 90.69 185 ALA A C 1
ATOM 1406 O O . ALA A 1 185 ? 45.334 5.922 32.845 1.00 90.69 185 ALA A O 1
ATOM 1407 N N . TRP A 1 186 ? 46.429 3.971 32.703 1.00 89.31 186 TRP A N 1
ATOM 1408 C CA . TRP A 1 186 ? 47.267 4.205 33.881 1.00 89.31 186 TRP A CA 1
ATOM 1409 C C . TRP A 1 186 ? 48.151 5.447 33.689 1.00 89.31 186 TRP A C 1
ATOM 1411 O O . TRP A 1 186 ? 48.197 6.302 34.571 1.00 89.31 186 TRP A O 1
ATOM 1421 N N . LEU A 1 187 ? 48.808 5.612 32.538 1.00 87.81 187 LEU A N 1
ATOM 1422 C CA . LEU A 1 187 ? 49.626 6.796 32.247 1.00 87.81 187 LEU A CA 1
ATOM 1423 C C . LEU A 1 187 ? 48.806 8.091 32.257 1.00 87.81 187 LEU A C 1
ATOM 1425 O O . LEU A 1 187 ? 49.268 9.096 32.798 1.00 87.81 187 LEU A O 1
ATOM 1429 N N . PHE A 1 188 ? 47.582 8.070 31.726 1.00 83.94 188 PHE A N 1
ATOM 1430 C CA . PHE A 1 188 ? 46.653 9.196 31.825 1.00 83.94 188 PHE A CA 1
ATOM 1431 C C . PHE A 1 188 ? 46.275 9.492 33.279 1.00 83.94 188 PHE A C 1
ATOM 1433 O O . PHE A 1 188 ? 46.328 10.648 33.692 1.00 83.94 188 PHE A O 1
ATOM 1440 N N . LEU A 1 189 ? 45.989 8.466 34.084 1.00 81.31 189 LEU A N 1
ATOM 1441 C CA . LEU A 1 189 ? 45.684 8.628 35.507 1.00 81.31 189 LEU A CA 1
ATOM 1442 C C . LEU A 1 189 ? 46.889 9.152 36.308 1.00 81.31 189 LEU A C 1
ATOM 1444 O O . LEU A 1 189 ? 46.717 10.019 37.162 1.00 81.31 189 LEU A O 1
ATOM 1448 N N . LEU A 1 190 ? 48.113 8.707 36.005 1.00 77.69 190 LEU A N 1
ATOM 1449 C CA . LEU A 1 190 ? 49.357 9.247 36.575 1.00 77.69 190 LEU A CA 1
ATOM 1450 C C . LEU A 1 190 ? 49.568 10.715 36.183 1.00 77.69 190 LEU A C 1
ATOM 1452 O O . LEU A 1 190 ? 49.979 11.522 37.015 1.00 77.69 190 LEU A O 1
ATOM 1456 N N . LYS A 1 191 ? 49.246 11.079 34.936 1.00 74.94 191 LYS A N 1
ATOM 1457 C CA . LYS A 1 191 ? 49.368 12.452 34.435 1.00 74.94 191 LYS A CA 1
ATOM 1458 C C . LYS A 1 191 ? 48.317 13.382 35.048 1.00 74.94 191 LYS A C 1
ATOM 1460 O O . LYS A 1 191 ? 48.659 14.502 35.409 1.00 74.94 191 LYS A O 1
ATOM 1465 N N . CYS A 1 192 ? 47.096 12.897 35.287 1.00 58.47 192 CYS A N 1
ATOM 1466 C CA . CYS A 1 192 ? 46.075 13.607 36.064 1.00 58.47 192 CYS A CA 1
ATOM 1467 C C . CYS A 1 192 ? 46.457 13.750 37.548 1.00 58.47 192 CYS A C 1
ATOM 1469 O O . CYS A 1 192 ? 46.138 14.765 38.162 1.00 58.47 192 CYS A O 1
ATOM 1471 N N . ARG A 1 193 ? 47.189 12.786 38.125 1.00 60.91 193 ARG A N 1
ATOM 1472 C CA . ARG A 1 193 ? 47.672 12.866 39.516 1.00 60.91 193 ARG A CA 1
ATOM 1473 C C . ARG A 1 193 ? 48.813 13.876 39.700 1.00 60.91 193 ARG A C 1
ATOM 1475 O O . ARG A 1 193 ? 48.932 14.455 40.775 1.00 60.91 193 ARG A O 1
ATOM 1482 N N . ASN A 1 194 ? 49.583 14.158 38.646 1.00 60.00 194 ASN A N 1
ATOM 1483 C CA . ASN A 1 194 ? 50.608 15.211 38.634 1.00 60.00 194 ASN A CA 1
ATOM 1484 C C . ASN A 1 194 ? 50.059 16.634 38.400 1.00 60.00 194 ASN A C 1
ATOM 1486 O O . ASN A 1 194 ? 50.823 17.588 38.504 1.00 60.00 194 ASN A O 1
ATOM 1490 N N . CYS A 1 195 ? 48.755 16.810 38.151 1.00 51.03 195 CYS A N 1
ATOM 1491 C CA . CYS A 1 195 ? 48.109 18.132 38.113 1.00 51.03 195 CYS A CA 1
ATOM 1492 C C . CYS A 1 195 ? 47.562 18.591 39.482 1.00 51.03 195 CYS A C 1
ATOM 1494 O O . CYS A 1 195 ? 46.953 19.652 39.562 1.00 51.03 195 CYS A O 1
ATOM 1496 N N . VAL A 1 196 ? 47.780 17.819 40.557 1.00 48.91 196 VAL A N 1
ATOM 1497 C CA . VAL A 1 196 ? 47.278 18.107 41.922 1.00 48.91 196 VAL A CA 1
ATOM 1498 C C . VAL A 1 196 ? 48.415 18.383 42.927 1.00 48.91 196 VAL A C 1
ATOM 1500 O O . VAL A 1 196 ? 48.185 18.530 44.122 1.00 48.91 196 VAL A O 1
ATOM 1503 N N . HIS A 1 197 ? 49.657 18.547 42.458 1.00 38.25 197 HIS A N 1
ATOM 1504 C CA . HIS A 1 197 ? 50.768 19.004 43.298 1.00 38.25 197 HIS A CA 1
ATOM 1505 C C . HIS A 1 197 ? 51.522 20.167 42.653 1.00 38.25 197 HIS A C 1
ATOM 1507 O O . HIS A 1 197 ? 52.473 19.965 41.904 1.00 38.25 197 HIS A O 1
ATOM 1513 N N . GLN A 1 198 ? 51.149 21.395 43.021 1.00 34.53 198 GLN A N 1
ATOM 1514 C CA . GLN A 1 198 ? 52.080 22.522 43.002 1.00 34.53 198 GLN A CA 1
ATOM 1515 C C . GLN A 1 198 ? 51.993 23.292 44.338 1.00 34.53 198 GLN A C 1
ATOM 1517 O O . GLN A 1 198 ? 50.882 23.601 44.773 1.00 34.53 198 GLN A O 1
ATOM 1522 N N . PRO A 1 199 ? 53.124 23.543 45.033 1.00 36.47 199 PRO A N 1
ATOM 1523 C CA . PRO A 1 199 ? 53.143 24.080 46.392 1.00 36.47 199 PRO A CA 1
ATOM 1524 C C . PRO A 1 199 ? 53.258 25.616 46.464 1.00 36.47 199 PRO A C 1
ATOM 1526 O O . PRO A 1 199 ? 53.941 26.249 45.666 1.00 36.47 199 PRO A O 1
ATOM 1529 N N . LEU A 1 200 ? 52.580 26.151 47.484 1.00 29.20 200 LEU A N 1
ATOM 1530 C CA . LEU A 1 200 ? 52.751 27.381 48.278 1.00 29.20 200 LEU A CA 1
ATOM 1531 C C . LEU A 1 200 ? 53.772 28.465 47.838 1.00 29.20 200 LEU A C 1
ATOM 1533 O O . LEU A 1 200 ? 54.981 28.249 47.872 1.00 29.20 200 LEU A O 1
ATOM 1537 N N . GLN A 1 201 ? 53.278 29.702 47.678 1.00 28.77 201 GLN A N 1
ATOM 1538 C CA . GLN A 1 201 ? 53.998 30.935 48.040 1.00 28.77 201 GLN A CA 1
ATOM 1539 C C . GLN A 1 201 ? 53.072 31.886 48.826 1.00 28.77 201 GLN A C 1
ATOM 1541 O O . GLN A 1 201 ? 51.926 32.104 48.444 1.00 28.77 201 GLN A O 1
ATOM 1546 N N . VAL A 1 202 ? 53.593 32.429 49.931 1.00 32.34 202 VAL A N 1
ATOM 1547 C CA . VAL A 1 202 ? 52.993 33.445 50.824 1.00 32.34 202 VAL A CA 1
ATOM 1548 C C . VAL A 1 202 ? 53.747 34.767 50.620 1.00 32.34 202 VAL A C 1
ATOM 1550 O O . VAL A 1 202 ? 54.970 34.727 50.473 1.00 32.34 202 VAL A O 1
ATOM 1553 N N . PRO A 1 203 ? 53.066 35.929 50.625 1.00 31.06 203 PRO A N 1
ATOM 1554 C CA . PRO A 1 203 ? 53.388 36.977 51.613 1.00 31.06 203 PRO A CA 1
ATOM 1555 C C . PRO A 1 203 ? 52.171 37.461 52.437 1.00 31.06 203 PRO A C 1
ATOM 1557 O O . PRO A 1 203 ? 51.027 37.130 52.156 1.00 31.06 203 PRO A O 1
ATOM 1560 N N . GLN A 1 204 ? 52.477 38.206 53.502 1.00 26.64 204 GLN A N 1
ATOM 1561 C CA . GLN A 1 204 ? 51.775 38.359 54.787 1.00 26.64 204 GLN A CA 1
ATOM 1562 C C . GLN A 1 204 ? 50.636 39.408 54.902 1.00 26.64 204 GLN A C 1
ATOM 1564 O O . GLN A 1 204 ? 50.525 40.310 54.081 1.00 26.64 204 GLN A O 1
ATOM 1569 N N . ALA A 1 205 ? 49.977 39.334 56.083 1.00 25.72 205 ALA A N 1
ATOM 1570 C CA . ALA A 1 205 ? 49.231 40.350 56.868 1.00 25.72 205 ALA A CA 1
ATOM 1571 C C . ALA A 1 205 ? 47.714 40.474 56.569 1.00 25.72 205 ALA A C 1
ATOM 1573 O O . ALA A 1 205 ? 47.332 40.555 55.415 1.00 25.72 205 ALA A O 1
ATOM 1574 N N . SER A 1 206 ? 46.757 40.500 57.515 1.00 25.23 206 SER A N 1
ATOM 1575 C CA . SER A 1 206 ? 46.763 40.651 58.985 1.00 25.23 206 SER A CA 1
ATOM 1576 C C . SER A 1 206 ? 45.367 40.350 59.604 1.00 25.23 206 SER A C 1
ATOM 1578 O O . SER A 1 206 ? 44.370 40.878 59.132 1.00 25.23 206 SER A O 1
ATOM 1580 N N . VAL A 1 207 ? 45.346 39.553 60.688 1.00 27.47 207 VAL A N 1
ATOM 1581 C CA . VAL A 1 207 ? 44.649 39.744 61.995 1.00 27.47 207 VAL A CA 1
ATOM 1582 C C . VAL A 1 207 ? 43.115 39.984 62.053 1.00 27.47 207 VAL A C 1
ATOM 1584 O O . VAL A 1 207 ? 42.644 41.089 61.814 1.00 27.47 207 VAL A O 1
ATOM 1587 N N . THR A 1 208 ? 42.357 38.988 62.560 1.00 23.23 208 THR A N 1
ATOM 1588 C CA . THR A 1 208 ? 41.541 38.997 63.824 1.00 23.23 208 THR A CA 1
ATOM 1589 C C . THR A 1 208 ? 40.325 38.048 63.742 1.00 23.23 208 THR A C 1
ATOM 1591 O O . THR A 1 208 ? 39.503 38.147 62.840 1.00 23.23 208 THR A O 1
ATOM 1594 N N . SER A 1 209 ? 40.158 37.163 64.731 1.00 30.66 209 SER A N 1
ATOM 1595 C CA . SER A 1 209 ? 38.866 36.565 65.154 1.00 30.66 209 SER A CA 1
ATOM 1596 C C . SER A 1 209 ? 38.565 37.052 66.586 1.00 30.66 209 SER A C 1
ATOM 1598 O O . SER A 1 209 ? 39.519 37.513 67.222 1.00 30.66 209 SER A O 1
ATOM 1600 N N . PRO A 1 210 ? 37.331 36.949 67.149 1.00 42.06 210 PRO A N 1
ATOM 1601 C CA . PRO A 1 210 ? 36.926 35.684 67.803 1.00 42.06 210 PRO A CA 1
ATOM 1602 C C . PRO A 1 210 ? 35.402 35.366 67.976 1.00 42.06 210 PRO A C 1
ATOM 1604 O O . PRO A 1 210 ? 34.562 36.243 68.120 1.00 42.06 210 PRO A O 1
ATOM 1607 N N . ALA A 1 211 ? 35.134 34.051 68.100 1.00 29.91 211 ALA A N 1
ATOM 1608 C CA . ALA A 1 211 ? 34.269 33.330 69.072 1.00 29.91 211 ALA A CA 1
ATOM 1609 C C . ALA A 1 211 ? 32.707 33.218 68.989 1.00 29.91 211 ALA A C 1
ATOM 1611 O O . ALA A 1 211 ? 31.994 34.116 69.408 1.00 29.91 211 ALA A O 1
ATOM 1612 N N . LYS A 1 212 ? 32.232 31.993 68.632 1.00 32.59 212 LYS A N 1
ATOM 1613 C CA . LYS A 1 212 ? 31.585 30.903 69.459 1.00 32.59 212 LYS A CA 1
ATOM 1614 C C . LYS A 1 212 ? 30.164 31.107 70.128 1.00 32.59 212 LYS A C 1
ATOM 1616 O O . LYS A 1 212 ? 29.679 32.223 70.147 1.00 32.59 212 LYS A O 1
ATOM 1621 N N . PRO A 1 213 ? 29.477 30.069 70.707 1.00 47.84 213 PRO A N 1
ATOM 1622 C CA . PRO A 1 213 ? 28.531 29.103 70.077 1.00 47.84 213 PRO A CA 1
ATOM 1623 C C . PRO A 1 213 ? 27.189 28.832 70.847 1.00 47.84 213 PRO A C 1
ATOM 1625 O O . PRO A 1 213 ? 27.005 29.280 71.969 1.00 47.84 213 PRO A O 1
ATOM 1628 N N . SER A 1 214 ? 26.308 27.971 70.306 1.00 30.36 214 SER A N 1
ATOM 1629 C CA . SER A 1 214 ? 25.535 26.877 70.979 1.00 30.36 214 SER A CA 1
ATOM 1630 C C . SER A 1 214 ? 24.685 26.178 69.888 1.00 30.36 214 SER A C 1
ATOM 1632 O O . SER A 1 214 ? 24.298 26.845 68.940 1.00 30.36 214 SER A O 1
ATOM 1634 N N . GLY A 1 215 ? 24.401 24.875 69.788 1.00 30.44 215 GLY A N 1
ATOM 1635 C CA . GLY A 1 215 ? 24.448 23.718 70.679 1.00 30.44 215 GLY A CA 1
ATOM 1636 C C . GLY A 1 215 ? 23.025 23.149 70.820 1.00 30.44 215 GLY A C 1
ATOM 1637 O O . GLY A 1 215 ? 22.246 23.783 71.516 1.00 30.44 215 GLY A O 1
ATOM 1638 N N . THR A 1 216 ? 22.677 22.022 70.163 1.00 31.78 216 THR A N 1
ATOM 1639 C CA . THR A 1 216 ? 21.759 20.933 70.626 1.00 31.78 216 THR A CA 1
ATOM 1640 C C . THR A 1 216 ? 21.491 19.893 69.508 1.00 31.78 216 THR A C 1
ATOM 1642 O O . THR A 1 216 ? 21.494 20.219 68.325 1.00 31.78 216 THR A O 1
ATOM 1645 N N . ALA A 1 217 ? 21.358 18.629 69.926 1.00 31.09 217 ALA A N 1
ATOM 1646 C CA . ALA A 1 217 ? 21.480 17.348 69.219 1.00 31.09 217 ALA A CA 1
ATOM 1647 C C . ALA A 1 217 ? 20.314 16.917 68.281 1.00 31.09 217 ALA A C 1
ATOM 1649 O O . ALA A 1 217 ? 19.200 17.414 68.402 1.00 31.09 217 ALA A O 1
ATOM 1650 N N . GLY A 1 218 ? 20.592 15.961 67.369 1.00 30.77 218 GLY A N 1
ATOM 1651 C CA . GLY A 1 218 ? 19.629 15.269 66.468 1.00 30.77 218 GLY A CA 1
ATOM 1652 C C . GLY A 1 218 ? 18.969 14.018 67.093 1.00 30.77 218 GLY A C 1
ATOM 1653 O O . GLY A 1 218 ? 18.861 13.992 68.316 1.00 30.77 218 GLY A O 1
ATOM 1654 N N . PRO A 1 219 ? 18.645 12.924 66.349 1.00 46.75 219 PRO A N 1
ATOM 1655 C CA . PRO A 1 219 ? 18.430 12.752 64.897 1.00 46.75 219 PRO A CA 1
ATOM 1656 C C . PRO A 1 219 ? 17.198 11.849 64.520 1.00 46.75 219 PRO A C 1
ATOM 1658 O O . PRO A 1 219 ? 16.455 11.392 65.380 1.00 46.75 219 PRO A O 1
ATOM 1661 N N . VAL A 1 220 ? 17.098 11.508 63.219 1.00 28.64 220 VAL A N 1
ATOM 1662 C CA . VAL A 1 220 ? 16.438 10.338 62.565 1.00 28.64 220 VAL A CA 1
ATOM 1663 C C . VAL A 1 220 ? 15.001 10.497 62.025 1.00 28.64 220 VAL A C 1
ATOM 1665 O O . VAL A 1 220 ? 14.033 10.441 62.771 1.00 28.64 220 VAL A O 1
ATOM 1668 N N . ILE A 1 221 ? 14.865 10.499 60.687 1.00 31.27 221 ILE A N 1
ATOM 1669 C CA . ILE A 1 221 ? 13.753 9.842 59.970 1.00 31.27 221 ILE A CA 1
ATOM 1670 C C . ILE A 1 221 ? 14.347 9.020 58.814 1.00 31.27 221 ILE A C 1
ATOM 1672 O O . ILE A 1 221 ? 14.974 9.563 57.907 1.00 31.27 221 ILE A O 1
ATOM 1676 N N . PHE A 1 222 ? 14.143 7.703 58.873 1.00 31.48 222 PHE A N 1
ATOM 1677 C CA . PHE A 1 222 ? 14.338 6.735 57.793 1.00 31.48 222 PHE A CA 1
ATOM 1678 C C . PHE A 1 222 ? 13.024 5.961 57.628 1.00 31.48 222 PHE A C 1
ATOM 1680 O O . PHE A 1 222 ? 12.444 5.532 58.624 1.00 31.48 222 PHE A O 1
ATOM 1687 N N . GLY A 1 223 ? 12.580 5.769 56.384 1.00 28.69 223 GLY A N 1
ATOM 1688 C CA . GLY A 1 223 ? 11.396 4.982 56.011 1.00 28.69 223 GLY A CA 1
ATOM 1689 C C . GLY A 1 223 ? 10.387 5.819 55.212 1.00 28.69 223 GLY A C 1
ATOM 1690 O O . GLY A 1 223 ? 10.032 6.910 55.630 1.00 28.69 223 GLY A O 1
ATOM 1691 N N . GLY A 1 224 ? 9.894 5.413 54.046 1.00 29.88 224 GLY A N 1
ATOM 1692 C CA . GLY A 1 224 ? 10.048 4.151 53.343 1.00 29.88 224 GLY A CA 1
ATOM 1693 C C . GLY A 1 224 ? 9.550 4.272 51.900 1.00 29.88 224 GLY A C 1
ATOM 1694 O O . GLY A 1 224 ? 8.824 5.192 51.533 1.00 29.88 224 GLY A O 1
ATOM 1695 N N . ILE A 1 225 ? 9.996 3.319 51.092 1.00 44.75 225 ILE A N 1
ATOM 1696 C CA . ILE A 1 225 ? 9.507 3.020 49.745 1.00 44.75 225 ILE A CA 1
ATOM 1697 C C . ILE A 1 225 ? 8.070 2.478 49.855 1.00 44.75 225 ILE A C 1
ATOM 1699 O O . ILE A 1 225 ? 7.783 1.709 50.775 1.00 44.75 225 ILE A O 1
ATOM 1703 N N . PRO A 1 226 ? 7.199 2.775 48.877 1.00 43.06 226 PRO A N 1
ATOM 1704 C CA . PRO A 1 226 ? 6.545 1.659 48.210 1.00 43.06 226 PRO A CA 1
ATOM 1705 C C . PRO A 1 226 ? 6.677 1.749 46.691 1.00 43.06 226 PRO A C 1
ATOM 1707 O O . PRO A 1 226 ? 6.237 2.688 46.030 1.00 43.06 226 PRO A O 1
ATOM 1710 N N . SER A 1 227 ? 7.272 0.691 46.155 1.00 40.66 227 SER A N 1
ATOM 1711 C CA . SER A 1 227 ? 7.214 0.291 44.765 1.00 40.66 227 SER A CA 1
ATOM 1712 C C . SER A 1 227 ? 5.788 -0.155 44.452 1.00 40.66 227 SER A C 1
ATOM 1714 O O . SER A 1 227 ? 5.327 -1.173 44.956 1.00 40.66 227 SER A O 1
ATOM 1716 N N . SER A 1 228 ? 5.104 0.590 43.595 1.00 37.69 228 SER A N 1
ATOM 1717 C CA . SER A 1 228 ? 4.056 0.065 42.721 1.00 37.69 228 SER A CA 1
ATOM 1718 C C . SER A 1 228 ? 3.988 0.993 41.520 1.00 37.69 228 SER A C 1
ATOM 1720 O O . SER A 1 228 ? 3.272 1.994 41.512 1.00 37.69 228 SER A O 1
ATOM 1722 N N . SER A 1 229 ? 4.806 0.680 40.519 1.00 35.56 229 SER A N 1
ATOM 1723 C CA . SER A 1 229 ? 4.793 1.302 39.201 1.00 35.56 229 SER A CA 1
ATOM 1724 C C . SER A 1 229 ? 3.471 0.982 38.501 1.00 35.56 229 SER A C 1
ATOM 1726 O O . SER A 1 229 ? 3.381 0.063 37.691 1.00 35.56 229 SER A O 1
ATOM 1728 N N . SER A 1 230 ? 2.436 1.753 38.827 1.00 36.00 230 SER A N 1
ATOM 1729 C CA . SER A 1 230 ? 1.338 2.017 37.907 1.00 36.00 230 SER A CA 1
ATOM 1730 C C . SER A 1 230 ? 1.941 2.786 36.736 1.00 36.00 230 SER A C 1
ATOM 1732 O O . SER A 1 230 ? 2.335 3.943 36.886 1.00 36.00 230 SER A O 1
ATOM 1734 N N . MET A 1 231 ? 2.103 2.126 35.587 1.00 31.97 231 MET A N 1
ATOM 1735 C CA . MET A 1 231 ? 2.424 2.824 34.344 1.00 31.97 231 MET A CA 1
ATOM 1736 C C . MET A 1 231 ? 1.177 3.593 33.912 1.00 31.97 231 MET A C 1
ATOM 1738 O O . MET A 1 231 ? 0.373 3.120 33.110 1.00 31.97 231 MET A O 1
ATOM 1742 N N . SER A 1 232 ? 0.991 4.780 34.482 1.00 34.12 232 SER A N 1
ATOM 1743 C CA . SER A 1 232 ? 0.055 5.759 33.963 1.00 34.12 232 SER A CA 1
ATOM 1744 C C . SER A 1 232 ? 0.573 6.221 32.602 1.00 34.12 232 SER A C 1
ATOM 1746 O O . SER A 1 232 ? 1.501 7.020 32.487 1.00 34.12 232 SER A O 1
ATOM 1748 N N . PHE A 1 233 ? -0.031 5.692 31.538 1.00 39.66 233 PHE A N 1
ATOM 1749 C CA . PHE A 1 233 ? 0.048 6.271 30.200 1.00 39.66 233 PHE A CA 1
ATOM 1750 C C . PHE A 1 233 ? -0.698 7.612 30.206 1.00 39.66 233 PHE A C 1
ATOM 1752 O O . PHE A 1 233 ? -1.809 7.734 29.697 1.00 39.66 233 PHE A O 1
ATOM 1759 N N . SER A 1 234 ? -0.106 8.628 30.830 1.00 39.88 234 SER A N 1
ATOM 1760 C CA . SER A 1 234 ? -0.625 9.987 30.776 1.00 39.88 234 SER A CA 1
ATOM 1761 C C . SER A 1 234 ? 0.009 10.740 29.614 1.00 39.88 234 SER A C 1
ATOM 1763 O O . SER A 1 234 ? 1.167 11.145 29.652 1.00 39.88 234 SER A O 1
ATOM 1765 N N . SER A 1 235 ? -0.835 10.978 28.613 1.00 44.00 235 SER A N 1
ATOM 1766 C CA . SER A 1 235 ? -1.005 12.303 28.013 1.00 44.00 235 SER A CA 1
ATOM 1767 C C . SER A 1 235 ? 0.171 12.896 27.238 1.00 44.00 235 SER A C 1
ATOM 1769 O O . SER A 1 235 ? 0.406 14.100 27.279 1.00 44.00 235 SER A O 1
ATOM 1771 N N . GLY A 1 236 ? 0.815 12.087 26.400 1.00 36.31 236 GLY A N 1
ATOM 1772 C CA . GLY A 1 236 ? 1.191 12.583 25.079 1.00 36.31 236 GLY A CA 1
ATOM 1773 C C . GLY A 1 236 ? -0.075 12.591 24.233 1.00 36.31 236 GLY A C 1
ATOM 1774 O O . GLY A 1 236 ? -0.483 11.538 23.751 1.00 36.31 236 GLY A O 1
ATOM 1775 N N . ALA A 1 237 ? -0.756 13.732 24.133 1.00 43.88 237 ALA A N 1
ATOM 1776 C CA . ALA A 1 237 ? -1.925 13.877 23.277 1.00 43.88 237 ALA A CA 1
ATOM 1777 C C . ALA A 1 237 ? -1.598 13.321 21.881 1.00 43.88 237 ALA A C 1
ATOM 1779 O O . ALA A 1 237 ? -0.781 13.889 21.158 1.00 43.88 237 ALA A O 1
ATOM 1780 N N . MET A 1 238 ? -2.222 12.194 21.521 1.00 43.34 238 MET A N 1
ATOM 1781 C CA . MET A 1 238 ? -2.277 11.731 20.143 1.00 43.34 238 MET A CA 1
ATOM 1782 C C . MET A 1 238 ? -3.023 12.797 19.343 1.00 43.34 238 MET A C 1
ATOM 1784 O O . MET A 1 238 ? -4.237 12.733 19.181 1.00 43.34 238 MET A O 1
ATOM 1788 N N . THR A 1 239 ? -2.301 13.761 18.785 1.00 44.06 239 THR A N 1
ATOM 1789 C CA . THR A 1 239 ? -2.755 14.603 17.668 1.00 44.06 239 THR A CA 1
ATOM 1790 C C . THR A 1 239 ? -2.832 13.791 16.367 1.00 44.06 239 THR A C 1
ATOM 1792 O O . THR A 1 239 ? -2.581 14.297 15.278 1.00 44.06 239 THR A O 1
ATOM 1795 N N . TYR A 1 240 ? -3.139 12.496 16.471 1.00 50.72 240 TYR A N 1
ATOM 1796 C CA . TYR A 1 240 ? -2.823 11.505 15.456 1.00 50.72 240 TYR A CA 1
ATOM 1797 C C . TYR A 1 240 ? -3.966 10.515 15.250 1.00 50.72 240 TYR A C 1
ATOM 1799 O O . TYR A 1 240 ? -3.923 9.352 15.623 1.00 50.72 240 TYR A O 1
ATOM 1807 N N . ALA A 1 241 ? -5.014 11.030 14.633 1.00 47.84 241 ALA A N 1
ATOM 1808 C CA . ALA A 1 241 ? -5.845 10.365 13.642 1.00 47.84 241 ALA A CA 1
ATOM 1809 C C . ALA A 1 241 ? -6.587 11.506 12.931 1.00 47.84 241 ALA A C 1
ATOM 1811 O O . ALA A 1 241 ? -6.686 12.597 13.487 1.00 47.84 241 ALA A O 1
ATOM 1812 N N . GLY A 1 242 ? -7.074 11.321 11.706 1.00 59.66 242 GLY A N 1
ATOM 1813 C CA . GLY A 1 242 ? -7.954 12.315 11.086 1.00 59.66 242 GLY A CA 1
ATOM 1814 C C . GLY A 1 242 ? -9.272 12.463 11.860 1.00 59.66 242 GLY A C 1
ATOM 1815 O O . GLY A 1 242 ? -9.323 12.417 13.080 1.00 59.66 242 GLY A O 1
ATOM 1816 N N . SER A 1 243 ? -10.397 12.610 11.172 1.00 65.44 243 SER A N 1
ATOM 1817 C CA . SER A 1 243 ? -11.715 12.842 11.793 1.00 65.44 243 SER A CA 1
ATOM 1818 C C . SER A 1 243 ? -12.260 11.713 12.712 1.00 65.44 243 SER A C 1
ATOM 1820 O O . SER A 1 243 ? -13.469 11.660 12.936 1.00 65.44 243 SER A O 1
ATOM 1822 N N . ALA A 1 244 ? -11.445 10.745 13.141 1.00 83.19 244 ALA A N 1
ATOM 1823 C CA . ALA A 1 244 ? -11.851 9.548 13.873 1.00 83.19 244 ALA A CA 1
ATOM 1824 C C . ALA A 1 244 ? -11.942 9.815 15.387 1.00 83.19 244 ALA A C 1
ATOM 1826 O O . ALA A 1 244 ? -11.026 10.367 15.992 1.00 83.19 244 ALA A O 1
ATOM 1827 N N . LYS A 1 245 ? -13.053 9.406 16.012 1.00 88.94 245 LYS A N 1
ATOM 1828 C CA . LYS A 1 245 ? -13.309 9.604 17.447 1.00 88.94 245 LYS A CA 1
ATOM 1829 C C . LYS A 1 245 ? -12.553 8.574 18.299 1.00 88.94 245 LYS A C 1
ATOM 1831 O O . LYS A 1 245 ? -12.480 7.404 17.937 1.00 88.94 245 LYS A O 1
ATOM 1836 N N . VAL A 1 246 ? -12.052 8.980 19.462 1.00 89.69 246 VAL A N 1
ATOM 1837 C CA . VAL A 1 246 ? -11.556 8.036 20.475 1.00 89.69 246 VAL A CA 1
ATOM 1838 C C . VAL A 1 246 ? -12.737 7.561 21.322 1.00 89.69 246 VAL A C 1
ATOM 1840 O O . VAL A 1 246 ? -13.459 8.384 21.887 1.00 89.69 246 VAL A O 1
ATOM 1843 N N . PHE A 1 247 ? -12.950 6.249 21.382 1.00 91.81 247 PHE A N 1
ATOM 1844 C CA . PHE A 1 247 ? -13.980 5.608 22.200 1.00 91.81 247 PHE A CA 1
ATOM 1845 C C . PHE A 1 247 ? -13.358 4.952 23.432 1.00 91.81 247 PHE A C 1
ATOM 1847 O O . PHE A 1 247 ? -12.238 4.434 23.383 1.00 91.81 247 PHE A O 1
ATOM 1854 N N . THR A 1 248 ? -14.098 4.946 24.537 1.00 91.94 248 THR A N 1
ATOM 1855 C CA . THR A 1 248 ? -13.740 4.161 25.722 1.00 91.94 248 THR A CA 1
ATOM 1856 C C . THR A 1 248 ? -14.125 2.697 25.522 1.00 91.94 248 THR A C 1
ATOM 1858 O O . THR A 1 248 ? -14.952 2.379 24.668 1.00 91.94 248 THR A O 1
ATOM 1861 N N . LEU A 1 249 ? -13.537 1.791 26.307 1.00 91.25 249 LEU A N 1
ATOM 1862 C CA . LEU A 1 249 ? -13.902 0.374 26.241 1.00 91.25 249 LEU A CA 1
ATOM 1863 C C . LEU A 1 249 ? -15.391 0.171 26.555 1.00 91.25 249 LEU A C 1
ATOM 1865 O O . LEU A 1 249 ? -16.075 -0.536 25.824 1.00 91.25 249 LEU A O 1
ATOM 1869 N N . ASN A 1 250 ? -15.894 0.884 27.563 1.00 93.06 250 ASN A N 1
ATOM 1870 C CA . ASN A 1 250 ? -17.295 0.847 27.970 1.00 93.06 250 ASN A CA 1
ATOM 1871 C C . ASN A 1 250 ? -18.251 1.280 26.842 1.00 93.06 250 ASN A C 1
ATOM 1873 O O . ASN A 1 250 ? -19.326 0.706 26.690 1.00 93.06 250 ASN A O 1
ATOM 1877 N N . ASP A 1 251 ? -17.863 2.257 26.011 1.00 93.50 251 ASP A N 1
ATOM 1878 C CA . ASP A 1 251 ? -18.661 2.641 24.836 1.00 93.50 251 ASP A CA 1
ATOM 1879 C C . ASP A 1 251 ? -18.790 1.473 23.847 1.00 93.50 251 ASP A C 1
ATOM 1881 O O . ASP A 1 251 ? -19.855 1.244 23.275 1.00 93.50 251 ASP A O 1
ATOM 1885 N N . ILE A 1 252 ? -17.700 0.729 23.644 1.00 95.12 252 ILE A N 1
ATOM 1886 C CA . ILE A 1 252 ? -17.650 -0.399 22.710 1.00 95.12 252 ILE A CA 1
ATOM 1887 C C . ILE A 1 252 ? -18.373 -1.626 23.276 1.00 95.12 252 ILE A C 1
ATOM 1889 O O . ILE A 1 252 ? -19.106 -2.288 22.541 1.00 95.12 252 ILE A O 1
ATOM 1893 N N . GLU A 1 253 ? -18.221 -1.910 24.568 1.00 94.25 253 GLU A N 1
ATOM 1894 C CA . GLU A 1 253 ? -18.940 -2.982 25.265 1.00 94.25 253 GLU A CA 1
ATOM 1895 C C . GLU A 1 253 ? -20.449 -2.749 25.196 1.00 94.25 253 GLU A C 1
ATOM 1897 O O . GLU A 1 253 ? -21.181 -3.615 24.717 1.00 94.25 253 GLU A O 1
ATOM 1902 N N . ARG A 1 254 ? -20.920 -1.542 25.528 1.00 94.81 254 ARG A N 1
ATOM 1903 C CA . ARG A 1 254 ? -22.340 -1.182 25.386 1.00 94.81 254 ARG A CA 1
ATOM 1904 C C . ARG A 1 254 ? -22.815 -1.297 23.942 1.00 94.81 254 ARG A C 1
ATOM 1906 O O . ARG A 1 254 ? -23.875 -1.866 23.689 1.00 94.81 254 ARG A O 1
ATOM 1913 N N . ALA A 1 255 ? -22.018 -0.821 22.984 1.00 95.56 255 ALA A N 1
ATOM 1914 C CA . ALA A 1 255 ? -22.394 -0.881 21.577 1.00 95.56 255 ALA A CA 1
ATOM 1915 C C . ALA A 1 255 ? -22.509 -2.315 21.043 1.00 95.56 255 ALA A C 1
ATOM 1917 O O . ALA A 1 255 ? -23.314 -2.570 20.145 1.00 95.56 255 ALA A O 1
ATOM 1918 N N . THR A 1 256 ? -21.709 -3.245 21.567 1.00 95.56 256 THR A N 1
ATOM 1919 C CA . THR A 1 256 ? -21.632 -4.642 21.109 1.00 95.56 256 THR A CA 1
ATOM 1920 C C . THR A 1 256 ? -22.400 -5.626 21.986 1.00 95.56 256 THR A C 1
ATOM 1922 O O . THR A 1 256 ? -22.381 -6.815 21.677 1.00 95.56 256 THR A O 1
ATOM 1925 N N . ASN A 1 257 ? -23.108 -5.153 23.018 1.00 94.56 257 ASN A N 1
ATOM 1926 C CA . ASN A 1 257 ? -23.731 -6.001 24.037 1.00 94.56 257 ASN A CA 1
ATOM 1927 C C . ASN A 1 257 ? -22.699 -6.931 24.703 1.00 94.56 257 ASN A C 1
ATOM 1929 O O . ASN A 1 257 ? -22.853 -8.145 24.668 1.00 94.56 257 ASN A O 1
ATOM 1933 N N . GLU A 1 258 ? -21.610 -6.358 25.221 1.00 93.69 258 GLU A N 1
ATOM 1934 C CA . GLU A 1 258 ? -20.508 -7.092 25.869 1.00 93.69 258 GLU A CA 1
ATOM 1935 C C . GLU A 1 258 ? -19.850 -8.122 24.931 1.00 93.69 258 GLU A C 1
ATOM 1937 O O . GLU A 1 258 ? -19.555 -9.251 25.312 1.00 93.69 258 GLU A O 1
ATOM 1942 N N . PHE A 1 259 ? -19.626 -7.733 23.667 1.00 93.56 259 PHE A N 1
ATOM 1943 C CA . PHE A 1 259 ? -19.066 -8.607 22.627 1.00 93.56 259 PHE A CA 1
ATOM 1944 C C . PHE A 1 259 ? -19.864 -9.910 22.419 1.00 93.56 259 PHE A C 1
ATOM 1946 O O . PHE A 1 259 ? -19.292 -10.975 22.173 1.00 93.56 259 PHE A O 1
ATOM 1953 N N . ASP A 1 260 ? -21.197 -9.818 22.473 1.00 94.31 260 ASP A N 1
ATOM 1954 C CA . ASP A 1 260 ? -22.109 -10.947 22.293 1.00 94.31 260 ASP A CA 1
ATOM 1955 C C . ASP A 1 260 ? -21.803 -11.735 21.011 1.00 94.31 260 ASP A C 1
ATOM 1957 O O . ASP A 1 260 ? -21.781 -11.207 19.891 1.00 94.31 260 ASP A O 1
ATOM 1961 N N . SER A 1 261 ? -21.606 -13.043 21.171 1.00 94.12 261 SER A N 1
ATOM 1962 C CA . SER A 1 261 ? -21.286 -13.940 20.065 1.00 94.12 261 SER A CA 1
ATOM 1963 C C . SER A 1 261 ? -22.366 -13.993 18.972 1.00 94.12 261 SER A C 1
ATOM 1965 O O . SER A 1 261 ? -22.050 -14.214 17.801 1.00 94.12 261 SER A O 1
ATOM 1967 N N . SER A 1 262 ? -23.628 -13.720 19.313 1.00 95.88 262 SER A N 1
ATOM 1968 C CA . SER A 1 262 ? -24.731 -13.642 18.348 1.00 95.88 262 SER A CA 1
ATOM 1969 C C . SER A 1 262 ? -24.612 -12.451 17.389 1.00 95.88 262 SER A C 1
ATOM 1971 O O . SER A 1 262 ? -25.232 -12.442 16.327 1.00 95.88 262 SER A O 1
ATOM 1973 N N . ARG A 1 263 ? -23.786 -11.452 17.730 1.00 94.12 263 ARG A N 1
ATOM 1974 C CA . ARG A 1 263 ? -23.557 -10.236 16.937 1.00 94.12 263 ARG A CA 1
ATOM 1975 C C . ARG A 1 263 ? -22.326 -10.323 16.045 1.00 94.12 263 ARG A C 1
ATOM 1977 O O . ARG A 1 263 ? -21.962 -9.329 15.421 1.00 94.12 263 ARG A O 1
ATOM 1984 N N . ILE A 1 264 ? -21.667 -11.475 15.967 1.00 96.50 264 ILE A N 1
ATOM 1985 C CA . ILE A 1 264 ? -20.497 -11.655 15.107 1.00 96.50 264 ILE A CA 1
ATOM 1986 C C . ILE A 1 264 ? -20.912 -11.561 13.634 1.00 96.50 264 ILE A C 1
ATOM 1988 O O . ILE A 1 264 ? -21.729 -12.334 13.146 1.00 96.50 264 ILE A O 1
ATOM 1992 N N . LEU A 1 265 ? -20.284 -10.637 12.912 1.00 96.31 265 LEU A N 1
ATOM 1993 C CA . LEU A 1 265 ? -20.395 -10.489 11.461 1.00 96.31 265 LEU A CA 1
ATOM 1994 C C . LEU A 1 265 ? -19.353 -11.332 10.715 1.00 96.31 265 LEU A C 1
ATOM 1996 O O . LEU A 1 265 ? -19.577 -11.723 9.573 1.00 96.31 265 LEU A O 1
ATOM 2000 N N . GLY A 1 266 ? -18.208 -11.611 11.344 1.00 94.75 266 GLY A N 1
ATOM 2001 C CA . GLY A 1 266 ? -17.160 -12.443 10.759 1.00 94.75 266 GLY A CA 1
ATOM 2002 C C . GLY A 1 266 ? -15.980 -12.689 11.697 1.00 94.75 266 GLY A C 1
ATOM 2003 O O . GLY A 1 266 ? -15.736 -11.921 12.630 1.00 94.75 266 GLY A O 1
ATOM 2004 N N . LYS A 1 267 ? -15.237 -13.769 11.435 1.00 93.44 267 LYS A N 1
ATOM 2005 C CA . LYS A 1 267 ? -13.991 -14.141 12.125 1.00 93.44 267 LYS A CA 1
ATOM 2006 C C . LYS A 1 267 ? -12.930 -14.532 11.102 1.00 93.44 267 LYS A C 1
ATOM 2008 O O . LYS A 1 267 ? -13.248 -15.209 10.129 1.00 93.44 267 LYS A O 1
ATOM 2013 N N . GLY A 1 268 ? -11.681 -14.148 11.340 1.00 85.31 268 GLY A N 1
ATOM 2014 C CA . GLY A 1 268 ? -10.544 -14.530 10.502 1.00 85.31 268 GLY A CA 1
ATOM 2015 C C . GLY A 1 268 ? -9.204 -14.266 11.187 1.00 85.31 268 GLY A C 1
ATOM 2016 O O . GLY A 1 268 ? -9.164 -13.930 12.368 1.00 85.31 268 GLY A O 1
ATOM 2017 N N . GLY A 1 269 ? -8.103 -14.386 10.437 1.00 81.81 269 GLY A N 1
ATOM 2018 C CA . GLY A 1 269 ? -6.744 -14.180 10.966 1.00 81.81 269 GLY A CA 1
ATOM 2019 C C . GLY A 1 269 ? -6.518 -12.793 11.581 1.00 81.81 269 GLY A C 1
ATOM 2020 O O . GLY A 1 269 ? -5.801 -12.664 12.563 1.00 81.81 269 GLY A O 1
ATOM 2021 N N . PHE A 1 270 ? -7.220 -11.775 11.078 1.00 77.38 270 PHE A N 1
ATOM 2022 C CA . PHE A 1 270 ? -7.149 -10.393 11.566 1.00 77.38 270 PHE A CA 1
ATOM 2023 C C . PHE A 1 270 ? -8.033 -10.110 12.793 1.00 77.38 270 PHE A C 1
ATOM 2025 O O . PHE A 1 270 ? -8.123 -8.963 13.224 1.00 77.38 270 PHE A O 1
ATOM 2032 N N . GLY A 1 271 ? -8.719 -11.121 13.337 1.00 88.19 271 GLY A N 1
ATOM 2033 C CA . GLY A 1 271 ? -9.578 -10.996 14.515 1.00 88.19 271 GLY A CA 1
ATOM 2034 C C . GLY A 1 271 ? -11.071 -11.193 14.236 1.00 88.19 271 GLY A C 1
ATOM 2035 O O . GLY A 1 271 ? -11.466 -11.939 13.335 1.00 88.19 271 GLY A O 1
ATOM 2036 N N . VAL A 1 272 ? -11.909 -10.558 15.057 1.00 91.88 272 VAL A N 1
ATOM 2037 C CA . VAL A 1 272 ? -13.370 -10.747 15.072 1.00 91.88 272 VAL A CA 1
ATOM 2038 C C . VAL A 1 272 ? -14.073 -9.426 14.796 1.00 91.88 272 VAL A C 1
ATOM 2040 O O . VAL A 1 272 ? -13.693 -8.393 15.339 1.00 91.88 272 VAL A O 1
ATOM 2043 N N . VAL A 1 273 ? -15.113 -9.454 13.967 1.00 95.69 273 VAL A N 1
ATOM 2044 C CA . VAL A 1 273 ? -15.955 -8.290 13.678 1.00 95.69 273 VAL A CA 1
ATOM 2045 C C . VAL A 1 273 ? -17.334 -8.505 14.288 1.00 95.69 273 VAL A C 1
ATOM 2047 O O . VAL A 1 273 ? -17.993 -9.492 13.971 1.00 95.69 273 VAL A O 1
ATOM 2050 N N . TYR A 1 274 ? -17.781 -7.566 15.118 1.00 96.94 274 TYR A N 1
ATOM 2051 C CA . TYR A 1 274 ? -19.107 -7.541 15.735 1.00 96.94 274 TYR A CA 1
ATOM 2052 C C . TYR A 1 274 ? -19.982 -6.450 15.112 1.00 96.94 274 TYR A C 1
ATOM 2054 O O . TYR A 1 274 ? -19.499 -5.381 14.739 1.00 96.94 274 TYR A O 1
ATOM 2062 N N . SER A 1 275 ? -21.285 -6.692 15.040 1.00 97.25 275 SER A N 1
ATOM 2063 C CA . SER A 1 275 ? -22.296 -5.674 14.782 1.00 97.25 275 SER A CA 1
ATOM 2064 C C . SER A 1 275 ? -22.576 -4.912 16.071 1.00 97.25 275 SER A C 1
ATOM 2066 O O . SER A 1 275 ? -23.000 -5.505 17.063 1.00 97.25 275 SER A O 1
ATOM 2068 N N . GLY A 1 276 ? -22.410 -3.594 16.042 1.00 96.00 276 GLY A N 1
ATOM 2069 C CA . GLY A 1 276 ? -22.698 -2.723 17.172 1.00 96.00 276 GLY A CA 1
ATOM 2070 C C . GLY A 1 276 ? -23.657 -1.587 16.835 1.00 96.00 276 GLY A C 1
ATOM 2071 O O . GLY A 1 276 ? -23.910 -1.280 15.667 1.00 96.00 276 GLY A O 1
ATOM 2072 N N . GLN A 1 277 ? -24.183 -0.945 17.871 1.00 97.19 277 GLN A N 1
ATOM 2073 C CA . GLN A 1 277 ? -24.942 0.296 17.766 1.00 97.19 277 GLN A CA 1
ATOM 2074 C C . GLN A 1 277 ? -24.413 1.290 18.799 1.00 97.19 277 GLN A C 1
ATOM 2076 O O . GLN A 1 277 ? -24.431 1.004 19.988 1.00 97.19 277 GLN A O 1
ATOM 2081 N N . LEU A 1 278 ? -23.916 2.438 18.342 1.00 94.31 278 LEU A N 1
ATOM 2082 C CA . LEU A 1 278 ? -23.460 3.507 19.230 1.00 94.31 278 LEU A CA 1
ATOM 2083 C C . LEU A 1 278 ? -24.650 4.158 19.955 1.00 94.31 278 LEU A C 1
ATOM 2085 O O . LEU A 1 278 ? -25.787 4.065 19.496 1.00 94.31 278 LEU A O 1
ATOM 2089 N N . ASP A 1 279 ? -24.371 4.893 21.031 1.00 92.19 279 ASP A N 1
ATOM 2090 C CA . ASP A 1 279 ? -25.376 5.617 21.832 1.00 92.19 279 ASP A CA 1
ATOM 2091 C C . ASP A 1 279 ? -26.231 6.605 21.031 1.00 92.19 279 ASP A C 1
ATOM 2093 O O . ASP A 1 279 ? -27.372 6.884 21.382 1.00 92.19 279 ASP A O 1
ATOM 2097 N N . ASP A 1 280 ? -25.690 7.123 19.929 1.00 92.19 280 ASP A N 1
ATOM 2098 C CA . ASP A 1 280 ? -26.405 8.003 19.004 1.00 92.19 280 ASP A CA 1
ATOM 2099 C C . ASP A 1 280 ? -27.278 7.245 17.982 1.00 92.19 280 ASP A C 1
ATOM 2101 O O . ASP A 1 280 ? -27.800 7.835 17.037 1.00 92.19 280 ASP A O 1
ATOM 2105 N N . GLY A 1 281 ? -27.427 5.928 18.144 1.00 93.75 281 GLY A N 1
ATOM 2106 C CA . GLY A 1 281 ? -28.236 5.056 17.297 1.00 93.75 281 GLY A CA 1
ATOM 2107 C C . GLY A 1 281 ? -27.545 4.589 16.014 1.00 93.75 281 GLY A C 1
ATOM 2108 O O . GLY A 1 281 ? -28.097 3.733 15.310 1.00 93.75 281 GLY A O 1
ATOM 2109 N N . ARG A 1 282 ? -26.339 5.085 15.692 1.00 94.88 282 ARG A N 1
ATOM 2110 C CA . ARG A 1 282 ? -25.613 4.667 14.483 1.00 94.88 282 ARG A CA 1
ATOM 2111 C C . ARG A 1 282 ? -25.157 3.215 14.586 1.00 94.88 282 ARG A C 1
ATOM 2113 O O . ARG A 1 282 ? -24.471 2.827 15.529 1.00 94.88 282 ARG A O 1
ATOM 2120 N N . LYS A 1 283 ? -25.484 2.420 13.565 1.00 96.38 283 LYS A N 1
ATOM 2121 C CA . LYS A 1 283 ? -24.980 1.049 13.410 1.00 96.38 283 LYS A CA 1
ATOM 2122 C C . LYS A 1 283 ? -23.521 1.072 12.958 1.00 96.38 283 LYS A C 1
ATOM 2124 O O . LYS A 1 283 ? -23.170 1.821 12.047 1.00 96.38 283 LYS A O 1
ATOM 2129 N N . VAL A 1 284 ? -22.688 0.244 13.576 1.00 95.69 284 VAL A N 1
ATOM 2130 C CA . VAL A 1 284 ? -21.244 0.169 13.325 1.00 95.69 284 VAL A CA 1
ATOM 2131 C C . VAL A 1 284 ? -20.774 -1.280 13.243 1.00 95.69 284 VAL A C 1
ATOM 2133 O O . VAL A 1 284 ? -21.394 -2.178 13.808 1.00 95.69 284 VAL A O 1
ATOM 2136 N N . ALA A 1 285 ? -19.655 -1.500 12.559 1.00 96.62 285 ALA A N 1
ATOM 2137 C CA . ALA A 1 285 ? -18.895 -2.739 12.652 1.00 96.62 285 ALA A CA 1
ATOM 2138 C C . ALA A 1 285 ? -17.707 -2.511 13.597 1.00 96.62 285 ALA A C 1
ATOM 2140 O O . ALA A 1 285 ? -16.896 -1.613 13.366 1.00 96.62 285 ALA A O 1
ATOM 2141 N N . VAL A 1 286 ? -17.612 -3.306 14.660 1.00 94.94 286 VAL A N 1
ATOM 2142 C CA . VAL A 1 286 ? -16.531 -3.245 15.649 1.00 94.94 286 VAL A CA 1
ATOM 2143 C C . VAL A 1 286 ? -15.561 -4.383 15.370 1.00 94.94 286 VAL A C 1
ATOM 2145 O O . VAL A 1 286 ? -15.868 -5.543 15.636 1.00 94.94 286 VAL A O 1
ATOM 2148 N N . LYS A 1 287 ? -14.394 -4.056 14.813 1.00 93.38 287 LYS A N 1
ATOM 2149 C CA . LYS A 1 287 ? -13.310 -5.015 14.575 1.00 93.38 287 LYS A CA 1
ATOM 2150 C C . LYS A 1 287 ? -12.395 -5.064 15.796 1.00 93.38 287 LYS A C 1
ATOM 2152 O O . LYS A 1 287 ? -11.734 -4.081 16.118 1.00 93.38 287 LYS A O 1
ATOM 2157 N N . VAL A 1 288 ? -12.347 -6.219 16.445 1.00 90.19 288 VAL A N 1
ATOM 2158 C CA . VAL A 1 288 ? -11.408 -6.536 17.521 1.00 90.19 288 VAL A CA 1
ATOM 2159 C C . VAL A 1 288 ? -10.240 -7.289 16.900 1.00 90.19 288 VAL A C 1
ATOM 2161 O O . VAL A 1 288 ? -10.407 -8.418 16.435 1.00 90.19 288 VAL A O 1
ATOM 2164 N N . LEU A 1 289 ? -9.069 -6.652 16.852 1.00 85.69 289 LEU A N 1
ATOM 2165 C CA . LEU A 1 289 ? -7.862 -7.270 16.306 1.00 85.69 289 LEU A CA 1
ATOM 2166 C C . LEU A 1 289 ? -7.331 -8.341 17.255 1.00 85.69 289 LEU A C 1
ATOM 2168 O O . LEU A 1 289 ? -7.286 -8.144 18.472 1.00 85.69 289 LEU A O 1
ATOM 2172 N N . LYS A 1 290 ? -6.897 -9.469 16.689 1.00 78.75 290 LYS A N 1
ATOM 2173 C CA . LYS A 1 290 ? -6.203 -10.503 17.453 1.00 78.75 290 LYS A CA 1
ATOM 2174 C C . LYS A 1 290 ? -4.855 -9.940 17.912 1.00 78.75 290 LYS A C 1
ATOM 2176 O O . LYS A 1 290 ? -4.072 -9.456 17.099 1.00 78.75 290 LYS A O 1
ATOM 2181 N N . ARG A 1 291 ? -4.577 -9.990 19.215 1.00 67.56 291 ARG A N 1
ATOM 2182 C CA . ARG A 1 291 ? -3.237 -9.710 19.736 1.00 67.56 291 ARG A CA 1
ATOM 2183 C C . ARG A 1 291 ? -2.443 -11.002 19.685 1.00 67.56 291 ARG A C 1
ATOM 2185 O O . ARG A 1 291 ? -2.589 -11.834 20.566 1.00 67.56 291 ARG A O 1
ATOM 2192 N N . ASP A 1 292 ? -1.656 -11.175 18.630 1.00 61.94 292 ASP A N 1
ATOM 2193 C CA . ASP A 1 292 ? -0.465 -12.010 18.739 1.00 61.94 292 ASP A CA 1
ATOM 2194 C C . ASP A 1 292 ? 0.675 -11.100 19.211 1.00 61.94 292 ASP A C 1
ATOM 2196 O O . ASP A 1 292 ? 0.906 -10.006 18.669 1.00 61.94 292 ASP A O 1
ATOM 2200 N N . ASP A 1 293 ? 1.311 -11.521 20.300 1.00 56.44 293 ASP A N 1
ATOM 2201 C CA . ASP A 1 293 ? 2.194 -10.718 21.138 1.00 56.44 293 ASP A CA 1
ATOM 2202 C C . ASP A 1 293 ? 3.491 -10.378 20.396 1.00 56.44 293 ASP A C 1
ATOM 2204 O O . ASP A 1 293 ? 4.489 -11.080 20.501 1.00 56.44 293 ASP A O 1
ATOM 2208 N N . GLN A 1 294 ? 3.417 -9.331 19.568 1.00 55.12 294 GLN A N 1
ATOM 2209 C CA . GLN A 1 294 ? 4.458 -8.391 19.117 1.00 55.12 294 GLN A CA 1
ATOM 2210 C C . GLN A 1 294 ? 3.980 -7.583 17.894 1.00 55.12 294 GLN A C 1
ATOM 2212 O O . GLN A 1 294 ? 4.436 -6.458 17.696 1.00 55.12 294 GLN A O 1
ATOM 2217 N N . HIS A 1 295 ? 3.036 -8.106 17.099 1.00 57.31 295 HIS A N 1
ATOM 2218 C CA . HIS A 1 295 ? 2.575 -7.467 15.853 1.00 57.31 295 HIS A CA 1
ATOM 2219 C C . HIS A 1 295 ? 1.212 -6.766 15.977 1.00 57.31 295 HIS A C 1
ATOM 2221 O O . HIS A 1 295 ? 1.002 -5.739 15.330 1.00 57.31 295 HIS A O 1
ATOM 2227 N N . GLY A 1 296 ? 0.324 -7.225 16.869 1.00 67.69 296 GLY A N 1
ATOM 2228 C CA . GLY A 1 296 ? -1.056 -6.719 16.943 1.00 67.69 296 GLY A CA 1
ATOM 2229 C C . GLY A 1 296 ? -1.178 -5.217 17.243 1.00 67.69 296 GLY A C 1
ATOM 2230 O O . GLY A 1 296 ? -1.983 -4.522 16.628 1.00 67.69 296 GLY A O 1
ATOM 2231 N N . SER A 1 297 ? -0.337 -4.670 18.129 1.00 71.75 297 SER A N 1
ATOM 2232 C CA . SER A 1 297 ? -0.342 -3.225 18.434 1.00 71.75 297 SER A CA 1
ATOM 2233 C C . SER A 1 297 ? 0.114 -2.372 17.248 1.00 71.75 297 SER A C 1
ATOM 2235 O O . SER A 1 297 ? -0.368 -1.256 17.055 1.00 71.75 297 SER A O 1
ATOM 2237 N N . ARG A 1 298 ? 1.040 -2.896 16.438 1.00 72.62 298 ARG A N 1
ATOM 2238 C CA . ARG A 1 298 ? 1.548 -2.217 15.243 1.00 72.62 298 ARG A CA 1
ATOM 2239 C C . ARG A 1 298 ? 0.522 -2.251 14.116 1.00 72.62 298 ARG A C 1
ATOM 2241 O O . ARG A 1 298 ? 0.331 -1.237 13.456 1.00 72.62 298 ARG A O 1
ATOM 2248 N N . GLU A 1 299 ? -0.143 -3.386 13.919 1.00 74.44 299 GLU A N 1
ATOM 2249 C CA . GLU A 1 299 ? -1.242 -3.526 12.955 1.00 74.44 299 GLU A CA 1
ATOM 2250 C C . GLU A 1 299 ? -2.418 -2.618 13.310 1.00 74.44 299 GLU A C 1
ATOM 2252 O O . GLU A 1 299 ? -2.918 -1.903 12.444 1.00 74.44 299 GLU A O 1
ATOM 2257 N N . PHE A 1 300 ? -2.787 -2.566 14.594 1.00 82.38 300 PHE A N 1
ATOM 2258 C CA . PHE A 1 300 ? -3.803 -1.644 15.095 1.00 82.38 300 PHE A CA 1
ATOM 2259 C C . PHE A 1 300 ? -3.469 -0.196 14.749 1.00 82.38 300 PHE A C 1
ATOM 2261 O O . PHE A 1 300 ? -4.282 0.505 14.147 1.00 82.38 300 PHE A O 1
ATOM 2268 N N . LEU A 1 301 ? -2.262 0.251 15.107 1.00 79.19 301 LEU A N 1
ATOM 2269 C CA . LEU A 1 301 ? -1.850 1.628 14.871 1.00 79.19 301 LEU A CA 1
ATOM 2270 C C . LEU A 1 301 ? -1.808 1.952 13.373 1.00 79.19 301 LEU A C 1
ATOM 2272 O O . LEU A 1 301 ? -2.283 3.010 12.968 1.00 79.19 301 LEU A O 1
ATOM 2276 N N . ALA A 1 302 ? -1.300 1.030 12.552 1.00 75.62 302 ALA A N 1
ATOM 2277 C CA . ALA A 1 302 ? -1.254 1.197 11.105 1.00 75.62 302 ALA A CA 1
ATOM 2278 C C . ALA A 1 302 ? -2.659 1.311 10.488 1.00 75.62 302 ALA A C 1
ATOM 2280 O O . ALA A 1 302 ? -2.886 2.181 9.648 1.00 75.62 302 ALA A O 1
ATOM 2281 N N . GLU A 1 303 ? -3.612 0.474 10.910 1.00 80.19 303 GLU A N 1
ATOM 2282 C CA . GLU A 1 303 ? -4.990 0.505 10.406 1.00 80.19 303 GLU A CA 1
ATOM 2283 C C . GLU A 1 303 ? -5.719 1.789 10.835 1.00 80.19 303 GLU A C 1
ATOM 2285 O O . GLU A 1 303 ? -6.364 2.433 10.003 1.00 80.19 303 GLU A O 1
ATOM 2290 N N . VAL A 1 304 ? -5.558 2.210 12.097 1.00 84.31 304 VAL A N 1
ATOM 2291 C CA . VAL A 1 304 ? -6.121 3.469 12.617 1.00 84.31 304 VAL A CA 1
ATOM 2292 C C . VAL A 1 304 ? -5.554 4.676 11.877 1.00 84.31 304 VAL A C 1
ATOM 2294 O O . VAL A 1 304 ? -6.307 5.562 11.469 1.00 84.31 304 VAL A O 1
ATOM 2297 N N . GLU A 1 305 ? -4.240 4.714 11.670 1.00 78.81 305 GLU A N 1
ATOM 2298 C CA . GLU A 1 305 ? -3.592 5.818 10.973 1.00 78.81 305 GLU A CA 1
ATOM 2299 C C . GLU A 1 305 ? -4.016 5.886 9.499 1.00 78.81 305 GLU A C 1
ATOM 2301 O O . GLU A 1 305 ? -4.364 6.960 8.999 1.00 78.81 305 GLU A O 1
ATOM 2306 N N . MET A 1 306 ? -4.021 4.743 8.808 1.00 78.38 306 MET A N 1
ATOM 2307 C CA . MET A 1 306 ? -4.368 4.658 7.391 1.00 78.38 306 MET A CA 1
ATOM 2308 C C . MET A 1 306 ? -5.838 5.018 7.156 1.00 78.38 306 MET A C 1
ATOM 2310 O O . MET A 1 306 ? -6.136 5.943 6.400 1.00 78.38 306 MET A O 1
ATOM 2314 N N . LEU A 1 307 ? -6.775 4.333 7.818 1.00 83.12 307 LEU A N 1
ATOM 2315 C CA . LEU A 1 307 ? -8.206 4.586 7.619 1.00 83.12 307 LEU A CA 1
ATOM 2316 C C . LEU A 1 307 ? -8.654 5.924 8.220 1.00 83.12 307 LEU A C 1
ATOM 2318 O O . LEU A 1 307 ? -9.653 6.488 7.781 1.00 83.12 307 LEU A O 1
ATOM 2322 N N . GLY A 1 308 ? -7.920 6.458 9.199 1.00 82.19 308 GLY A N 1
ATOM 2323 C CA . GLY A 1 308 ? -8.180 7.782 9.756 1.00 82.19 308 GLY A CA 1
ATOM 2324 C C . GLY A 1 308 ? -7.926 8.921 8.764 1.00 82.19 308 GLY A C 1
ATOM 2325 O O . GLY A 1 308 ? -8.536 9.981 8.901 1.00 82.19 308 GLY A O 1
ATOM 2326 N N . ARG A 1 309 ? -7.046 8.719 7.773 1.00 76.56 309 ARG A N 1
ATOM 2327 C CA . ARG A 1 309 ? -6.668 9.727 6.764 1.00 76.56 309 ARG A CA 1
ATOM 2328 C C . ARG A 1 309 ? -7.344 9.545 5.408 1.00 76.56 309 ARG A C 1
ATOM 2330 O O . ARG A 1 309 ? -7.341 10.476 4.607 1.00 76.56 309 ARG A O 1
ATOM 2337 N N . LEU A 1 310 ? -7.881 8.360 5.128 1.00 75.94 310 LEU A N 1
ATOM 2338 C CA . LEU A 1 310 ? -8.483 8.039 3.839 1.00 75.94 310 LEU A CA 1
ATOM 2339 C C . LEU A 1 310 ? -10.004 8.210 3.886 1.00 75.94 310 LEU A C 1
ATOM 2341 O O . LEU A 1 310 ? -10.720 7.419 4.497 1.00 75.94 310 LEU A O 1
ATOM 2345 N N . HIS A 1 311 ? -10.512 9.209 3.163 1.00 80.38 311 HIS A N 1
ATOM 2346 C CA . HIS A 1 311 ? -11.947 9.431 2.976 1.00 80.38 311 HIS A CA 1
ATOM 2347 C C . HIS A 1 311 ? -12.301 9.307 1.498 1.00 80.38 311 HIS A C 1
ATOM 2349 O O . HIS A 1 311 ? -12.070 10.219 0.708 1.00 80.38 311 HIS A O 1
ATOM 2355 N N . HIS A 1 312 ? -12.881 8.172 1.111 1.00 83.25 312 HIS A N 1
ATOM 2356 C CA . HIS A 1 312 ? -13.326 7.936 -0.260 1.00 83.25 312 HIS A CA 1
ATOM 2357 C C . HIS A 1 312 ? -14.629 7.132 -0.276 1.00 83.25 312 HIS A C 1
ATOM 2359 O O . HIS A 1 312 ? -14.820 6.244 0.547 1.00 83.25 312 HIS A O 1
ATOM 2365 N N . ARG A 1 313 ? -15.510 7.392 -1.251 1.00 87.19 313 ARG A N 1
ATOM 2366 C CA . ARG A 1 313 ? -16.818 6.712 -1.399 1.00 87.19 313 ARG A CA 1
ATOM 2367 C C . ARG A 1 313 ? -16.745 5.183 -1.515 1.00 87.19 313 ARG A C 1
ATOM 2369 O O . ARG A 1 313 ? -17.714 4.513 -1.192 1.00 87.19 313 ARG A O 1
ATOM 2376 N N . ASN A 1 314 ? -15.606 4.654 -1.968 1.00 87.62 314 ASN A N 1
ATOM 2377 C CA . ASN A 1 314 ? -15.370 3.214 -2.145 1.00 87.62 314 ASN A CA 1
ATOM 2378 C C . ASN A 1 314 ? -14.467 2.613 -1.051 1.00 87.62 314 ASN A C 1
ATOM 2380 O O . ASN A 1 314 ? -14.021 1.479 -1.197 1.00 87.62 314 ASN A O 1
ATOM 2384 N N . LEU A 1 315 ? -14.138 3.371 0.000 1.00 87.00 315 LEU A N 1
ATOM 2385 C CA . LEU A 1 315 ? -13.366 2.888 1.146 1.00 87.00 315 LEU A CA 1
ATOM 2386 C C . LEU A 1 315 ? -14.228 2.943 2.405 1.00 87.00 315 LEU A C 1
ATOM 2388 O O . LEU A 1 315 ? -15.049 3.844 2.577 1.00 87.00 315 LEU A O 1
ATOM 2392 N N . VAL A 1 316 ? -14.027 1.978 3.302 1.00 88.44 316 VAL A N 1
ATOM 2393 C CA . VAL A 1 316 ? -14.686 1.995 4.608 1.00 88.44 316 VAL A CA 1
ATOM 2394 C C . VAL A 1 316 ? -14.201 3.201 5.411 1.00 88.44 316 VAL A C 1
ATOM 2396 O O . VAL A 1 316 ? -13.004 3.467 5.504 1.00 88.44 316 VAL A O 1
ATOM 2399 N N . LYS A 1 317 ? -15.141 3.940 6.002 1.00 88.00 317 LYS A N 1
ATOM 2400 C CA . LYS A 1 317 ? -14.828 5.076 6.867 1.00 88.00 317 LYS A CA 1
ATOM 2401 C C . LYS A 1 317 ? -14.561 4.591 8.289 1.00 88.00 317 LYS A C 1
ATOM 2403 O O . LYS A 1 317 ? -15.455 4.029 8.925 1.00 88.00 317 LYS A O 1
ATOM 2408 N N . LEU A 1 318 ? -13.382 4.896 8.826 1.00 91.31 318 LEU A N 1
ATOM 2409 C CA . LEU A 1 318 ? -13.121 4.720 10.253 1.00 91.31 318 LEU A CA 1
ATOM 2410 C C . LEU A 1 318 ? -13.903 5.768 11.051 1.00 91.31 318 LEU A C 1
ATOM 2412 O O . LEU A 1 318 ? -13.655 6.969 10.945 1.00 91.31 318 LEU A O 1
ATOM 2416 N N . THR A 1 319 ? -14.871 5.314 11.848 1.00 90.69 319 THR A N 1
ATOM 2417 C CA . THR A 1 319 ? -15.647 6.206 12.730 1.00 90.69 319 THR A CA 1
ATOM 2418 C C . THR A 1 319 ? -14.856 6.571 13.983 1.00 90.69 319 THR A C 1
ATOM 2420 O O . THR A 1 319 ? -14.953 7.694 14.479 1.00 90.69 319 THR A O 1
ATOM 2423 N N . GLY A 1 320 ? -14.049 5.638 14.480 1.00 91.88 320 GLY A N 1
ATOM 2424 C CA . GLY A 1 320 ? -13.223 5.826 15.657 1.00 91.88 320 GLY A CA 1
ATOM 2425 C C . GLY A 1 320 ? -12.506 4.553 16.069 1.00 91.88 320 GLY A C 1
ATOM 2426 O O . GLY A 1 320 ? -12.631 3.529 15.401 1.00 91.88 320 GLY A O 1
ATOM 2427 N N . PHE A 1 321 ? -11.760 4.634 17.164 1.00 92.00 321 PHE A N 1
ATOM 2428 C CA . PHE A 1 321 ? -10.960 3.530 17.684 1.00 92.00 321 PHE A CA 1
ATOM 2429 C C . PHE A 1 321 ? -10.953 3.518 19.216 1.00 92.00 321 PHE A C 1
ATOM 2431 O O . PHE A 1 321 ? -11.214 4.535 19.859 1.00 92.00 321 PHE A O 1
ATOM 2438 N N . CYS A 1 322 ? -10.642 2.358 19.793 1.00 90.62 322 CYS A N 1
ATOM 2439 C CA . CYS A 1 322 ? -10.481 2.156 21.229 1.00 90.62 322 CYS A CA 1
ATOM 2440 C C . CYS A 1 322 ? -9.198 1.354 21.475 1.00 90.62 322 CYS A C 1
ATOM 2442 O O . CYS A 1 322 ? -8.950 0.366 20.787 1.00 90.62 322 CYS A O 1
ATOM 2444 N N . THR A 1 323 ? -8.379 1.782 22.434 1.00 83.44 323 THR A N 1
ATOM 2445 C CA . THR A 1 323 ? -7.146 1.080 22.841 1.00 83.44 323 THR A CA 1
ATOM 2446 C C . THR A 1 323 ? -7.327 0.248 24.114 1.00 83.44 323 THR A C 1
ATOM 2448 O O . THR A 1 323 ? -6.425 -0.510 24.481 1.00 83.44 323 THR A O 1
ATOM 2451 N N . GLY A 1 324 ? -8.480 0.385 24.781 1.00 72.88 324 GLY A N 1
ATOM 2452 C CA . GLY A 1 324 ? -8.820 -0.342 25.998 1.00 72.88 324 GLY A CA 1
ATOM 2453 C C . GLY A 1 324 ? -8.865 -1.849 25.758 1.00 72.88 324 GLY A C 1
ATOM 2454 O O . GLY A 1 324 ? -9.348 -2.315 24.729 1.00 72.88 324 GLY A O 1
ATOM 2455 N N . ILE A 1 325 ? -8.312 -2.607 26.699 1.00 58.84 325 ILE A N 1
ATOM 2456 C CA . ILE A 1 325 ? -8.284 -4.069 26.671 1.00 58.84 325 ILE A CA 1
ATOM 2457 C C . ILE A 1 325 ? -9.520 -4.540 27.433 1.00 58.84 325 ILE A C 1
ATOM 2459 O O . ILE A 1 325 ? -9.612 -4.247 28.622 1.00 58.84 325 ILE A O 1
ATOM 2463 N N . SER A 1 326 ? -10.445 -5.252 26.787 1.00 47.62 326 SER A N 1
ATOM 2464 C CA . SER A 1 326 ? -11.412 -6.055 27.543 1.00 47.62 326 SER A CA 1
ATOM 2465 C C . SER A 1 326 ? -10.650 -7.245 28.120 1.00 47.62 326 SER A C 1
ATOM 2467 O O . SER A 1 326 ? -10.000 -7.982 27.372 1.00 47.62 326 SER A O 1
ATOM 2469 N N . ALA A 1 327 ? -10.626 -7.361 29.447 1.00 36.91 327 ALA A N 1
ATOM 2470 C CA . ALA A 1 327 ? -10.131 -8.554 30.113 1.00 36.91 327 ALA A CA 1
ATOM 2471 C C . ALA A 1 327 ? -11.166 -9.656 29.865 1.00 36.91 327 ALA A C 1
ATOM 2473 O O . ALA A 1 327 ? -12.262 -9.600 30.416 1.00 36.91 327 ALA A O 1
ATOM 2474 N N . ALA A 1 328 ? -10.828 -10.581 28.968 1.00 32.72 328 ALA A N 1
ATOM 2475 C CA . ALA A 1 328 ? -11.563 -11.828 28.796 1.00 32.72 328 ALA A CA 1
ATOM 2476 C C . ALA A 1 328 ? -11.278 -12.780 29.964 1.00 32.72 328 ALA A C 1
ATOM 2478 O O . ALA A 1 328 ? -10.120 -12.773 30.449 1.00 32.72 328 ALA A O 1
#

InterPro domains:
  IPR000719 Protein kinase domain [PS50011] (259-328)
  IPR001245 Serine-threonine/tyrosine-protein kinase, catalytic domain [PF07714] (262-323)
  IPR011009 Protein kinase-like domain superfamily [SSF56112] (229-323)
  IPR017441 Protein kinase, ATP binding site [PS00107] (265-287)
  IPR057597 Receptor-like PK ALE2, N-terminal domain [PF23180] (2-120)

Foldseek 3Di:
DQDWDFAFPPADTDTAFWWKWKKKWQAAQQLVVVCVQVLLVLQCVLLVHDSSQKDFPGWDQDPPDNRMIITIITRHDRDRYDDPVSLQSSQCCQVVVSRDDPCVRTNDMDTPFTDDPPDDGDPDDPPPDDDDDDDDDDDDDDDDDDDDDDDDDDDDDDDPDPDCVVVVVVVVVVVVVVVVVVVVVVVVVVVVVVVPDDDDDDDDDDDDDDDDDDDDDDDDDDDDDDDDPPPPPDDPPCPAFAQADEDEPVQVCQFQVNVDPVQWPDQDQQGTWGWGAGPVRDIDIDGDGDDPDPCRVVVLSSVRRNLRPDDDPPDDHRNHDYPDDDDD

Secondary structure (DSSP, 8-state):
----EEPPTTS---EE-PEEEEEEESS-HHHHGGGHHHHHHHHHHHHT--GGGEEEEEEEE-TT-TT-EEEEEEE--SSSS--HHHHHHHHHHHHTT-S---HHHH-S-EEEEEE-TTSPPPPPPTT-S------------------PPPPP-----------HHHHHHHHHHHHHHHHHHHHHHHHHHHHHHTTS---------------------------------------------SSPEE--HHHHHHHHTTT-GGGEEEEETTEEEEEEE-TTS-EEEEEE----TTTHHHHHHHHHHHHHH---TTS----EE--PPP--

pLDDT: mean 72.6, std 24.15, range [23.23, 97.25]

Radius of gyration: 33.74 Å; chains: 1; bounding box: 82×84×96 Å